Protein AF-A0A932NGR2-F1 (afdb_monomer)

Foldseek 3Di:
DDDDDDDDDDDDDDDDDDDDDDDDDDDDDDDDDDDDDDDDDDDDDDDDDDDDPDDPPPDDPDPPDPPAPDPDPLDFPAADDQCNDDDDPPCVVCCVVVADAQDWDWDDDPNFIWIWHHNNPFTWIWGDDPPHTFIWTDDLNWIWGQHNVVRAIWTDDQNFTWGLDFFRFIWTDHNNDTAGQPLPPDPPDDDQDFADPQQADWDAAPVRQKIWGQDDRQRWTWIFGVVDVVTHTQDTQDTQWHDWDWDNADPPHAIWIWTAGPVGHIFIAGNSNHTPSPQDDDDGGHGDDDPDPNPDDDDPGD

Radius of gyration: 30.1 Å; Cα contacts (8 Å, |Δi|>4): 443; chains: 1; bounding box: 72×60×107 Å

pLDDT: mean 70.4, std 21.04, range [26.36, 97.62]

Solvent-accessible surface area (backbone atoms only — not comparable to full-atom values): 19621 Å² total; per-residue (Å²): 140,82,89,85,82,86,83,86,81,86,82,84,85,81,85,84,86,81,88,81,84,85,83,85,79,82,85,80,83,81,82,86,80,90,80,87,79,84,80,78,86,79,76,87,79,78,83,82,73,84,78,75,85,76,77,80,72,76,76,72,78,78,79,75,70,80,87,70,76,71,79,53,88,94,54,33,59,59,47,65,55,83,72,61,67,83,78,81,81,79,55,73,78,47,53,82,77,57,63,60,56,78,38,80,44,82,47,75,58,95,94,39,62,37,36,39,34,17,71,72,84,51,60,32,41,28,36,75,53,88,96,45,50,43,44,30,28,78,55,95,94,29,42,33,33,43,27,51,78,75,72,41,68,27,33,52,54,99,91,36,44,31,30,78,39,77,68,59,43,36,22,40,54,54,85,74,41,75,41,71,48,67,73,87,81,73,82,76,78,74,76,86,41,69,47,55,77,88,27,54,54,80,46,67,34,88,86,57,47,36,32,38,36,35,43,76,77,53,9,34,28,34,36,26,35,48,83,44,89,72,60,38,84,66,33,76,70,44,66,21,26,38,43,74,44,62,50,81,41,55,102,87,38,76,42,31,34,41,40,33,26,61,91,72,46,69,52,48,19,38,88,78,50,49,66,69,71,80,69,75,81,83,86,88,70,69,77,91,73,71,88,74,67,98,85,74,75,77,77,77,77,119

Nearest PDB structures (foldseek):
  6zue-assembly1_A  TM=5.948E-01  e=5.046E-01  Homo sapiens
  6uml-assembly1_A  TM=3.302E-01  e=7.351E-01  Homo sapiens
  3ei4-assembly1_A  TM=3.351E-01  e=1.193E+00  Homo sapiens
  5hxb-assembly2_B  TM=3.090E-01  e=1.401E+00  Homo sapiens

Structure (mmCIF, N/CA/C/O backbone):
data_AF-A0A932NGR2-F1
#
_entry.id   AF-A0A932NGR2-F1
#
loop_
_atom_site.group_PDB
_atom_site.id
_atom_site.type_symbol
_atom_site.label_atom_id
_atom_site.label_alt_id
_atom_site.label_comp_id
_atom_site.label_asym_id
_atom_site.label_entity_id
_atom_site.label_seq_id
_atom_site.pdbx_PDB_ins_code
_atom_site.Cartn_x
_atom_site.Cartn_y
_atom_site.Cartn_z
_atom_site.occupancy
_atom_site.B_iso_or_equiv
_atom_site.auth_seq_id
_atom_site.auth_comp_id
_atom_site.auth_asym_id
_atom_site.auth_atom_id
_atom_site.pdbx_PDB_model_num
ATOM 1 N N . MET A 1 1 ? -45.825 1.047 46.001 1.00 43.53 1 MET A N 1
ATOM 2 C CA . MET A 1 1 ? -46.682 1.157 44.798 1.00 43.53 1 MET A CA 1
ATOM 3 C C . MET A 1 1 ? -45.986 2.064 43.793 1.00 43.53 1 MET A C 1
ATOM 5 O O . MET A 1 1 ? -46.031 3.274 43.959 1.00 43.53 1 MET A O 1
ATOM 9 N N . VAL A 1 2 ? -45.290 1.504 42.802 1.00 38.84 2 VAL A N 1
ATOM 10 C CA . VAL A 1 2 ? -44.594 2.282 41.761 1.00 38.84 2 VAL A CA 1
ATOM 11 C C . VAL A 1 2 ? -45.288 1.992 40.433 1.00 38.84 2 VAL A C 1
ATOM 13 O O . VAL A 1 2 ? -45.357 0.840 40.015 1.00 38.84 2 VAL A O 1
ATOM 16 N N . LYS A 1 3 ? -45.880 3.026 39.825 1.00 45.81 3 LYS A N 1
ATOM 17 C CA . LYS A 1 3 ? -46.573 2.954 38.532 1.00 45.81 3 LYS A CA 1
ATOM 18 C C . LYS A 1 3 ? -45.547 3.072 37.403 1.00 45.81 3 LYS A C 1
ATOM 20 O O . LYS A 1 3 ? -44.928 4.119 37.245 1.00 45.81 3 LYS A O 1
ATOM 25 N N . THR A 1 4 ? -45.395 2.017 36.611 1.00 46.44 4 THR A N 1
ATOM 26 C CA . THR A 1 4 ? -44.652 2.013 35.345 1.00 46.44 4 THR A CA 1
ATOM 27 C C . THR A 1 4 ? -45.602 2.363 34.201 1.00 46.44 4 THR A C 1
ATOM 29 O O . THR A 1 4 ? -46.576 1.654 33.957 1.00 46.44 4 THR A O 1
ATOM 32 N N . THR A 1 5 ? -45.319 3.450 33.483 1.00 52.12 5 THR A N 1
ATOM 33 C CA . THR A 1 5 ? -46.101 3.888 32.317 1.00 52.12 5 THR A CA 1
ATOM 34 C C . THR A 1 5 ? -45.297 3.618 31.048 1.00 52.12 5 THR A C 1
ATOM 36 O O . THR A 1 5 ? -44.314 4.303 30.772 1.00 52.12 5 THR A O 1
ATOM 39 N N . ALA A 1 6 ? -45.704 2.611 30.276 1.00 46.47 6 ALA A N 1
ATOM 40 C CA . ALA A 1 6 ? -45.127 2.295 28.973 1.00 46.47 6 ALA A CA 1
ATOM 41 C C . ALA A 1 6 ? -45.729 3.200 27.883 1.00 46.47 6 ALA A C 1
ATOM 43 O O . ALA A 1 6 ? -46.933 3.159 27.629 1.00 46.47 6 ALA A O 1
ATOM 44 N N . LYS A 1 7 ? -44.893 4.003 27.214 1.00 49.75 7 LYS A N 1
ATOM 45 C CA . LYS A 1 7 ? -45.256 4.719 25.982 1.00 49.75 7 LYS A CA 1
ATOM 46 C C . LYS A 1 7 ? -44.955 3.829 24.774 1.00 49.75 7 LYS A C 1
ATOM 48 O O . LYS A 1 7 ? -43.807 3.469 24.542 1.00 49.75 7 LYS A O 1
ATOM 53 N N . ARG A 1 8 ? -45.992 3.493 24.003 1.00 46.53 8 ARG A N 1
ATOM 54 C CA . ARG A 1 8 ? -45.878 2.892 22.667 1.00 46.53 8 ARG A CA 1
ATOM 55 C C . ARG A 1 8 ? -45.661 4.013 21.650 1.00 46.53 8 ARG A C 1
ATOM 57 O O . ARG A 1 8 ? -46.477 4.926 21.579 1.00 46.53 8 ARG A O 1
ATOM 64 N N . VAL A 1 9 ? -44.581 3.939 20.878 1.00 48.59 9 VAL A N 1
ATOM 65 C CA . VAL A 1 9 ? -44.341 4.796 19.710 1.00 48.59 9 VAL A CA 1
ATOM 66 C C . VAL A 1 9 ? -44.641 3.959 18.471 1.00 48.59 9 VAL A C 1
ATOM 68 O O . VAL A 1 9 ? -44.010 2.929 18.250 1.00 48.59 9 VAL A O 1
ATOM 71 N N . ALA A 1 10 ? -45.647 4.375 17.704 1.00 45.56 10 ALA A N 1
ATOM 72 C CA . ALA A 1 10 ? -45.980 3.801 16.410 1.00 45.56 10 ALA A CA 1
ATOM 73 C C . ALA A 1 10 ? -45.090 4.442 15.337 1.00 45.56 10 ALA A C 1
ATOM 75 O O . ALA A 1 10 ? -45.066 5.664 15.200 1.00 45.56 10 ALA A O 1
ATOM 76 N N . ILE A 1 11 ? -44.356 3.616 14.593 1.00 51.75 11 ILE A N 1
ATOM 77 C CA . ILE A 1 11 ? -43.570 4.036 13.432 1.00 51.75 11 ILE A CA 1
ATOM 78 C C . ILE A 1 11 ? -44.443 3.828 12.194 1.00 51.75 11 ILE A C 1
ATOM 80 O O . ILE A 1 11 ? -44.844 2.707 11.887 1.00 51.75 11 ILE A O 1
ATOM 84 N N . VAL A 1 12 ? -44.756 4.925 11.508 1.00 50.47 12 VAL A N 1
ATOM 85 C CA . VAL A 1 12 ? -45.431 4.940 10.207 1.00 50.47 12 VAL A CA 1
ATOM 86 C C . VAL A 1 12 ? -44.358 4.821 9.124 1.00 50.47 12 VAL A C 1
ATOM 88 O O . VAL A 1 12 ? -43.539 5.722 8.961 1.00 50.47 12 VAL A O 1
ATOM 91 N N . CYS A 1 13 ? -44.353 3.709 8.388 1.00 42.19 13 CYS A N 1
ATOM 92 C CA . CYS A 1 13 ? -43.549 3.547 7.178 1.00 42.19 13 CYS A CA 1
ATOM 93 C C . CYS A 1 13 ? -44.254 4.229 6.001 1.00 42.19 13 CYS A C 1
ATOM 95 O O . CYS A 1 13 ? -45.299 3.761 5.552 1.00 42.19 13 CYS A O 1
ATOM 97 N N . LEU A 1 14 ? -43.666 5.307 5.481 1.00 50.12 14 LEU A N 1
ATOM 98 C CA . LEU A 1 14 ? -44.057 5.913 4.212 1.00 50.12 14 LEU A CA 1
ATOM 99 C C . LEU A 1 14 ? -43.039 5.490 3.144 1.00 50.12 14 LEU A C 1
ATOM 101 O O . LEU A 1 14 ? -41.900 5.953 3.142 1.00 50.12 14 LEU A O 1
ATOM 105 N N . ALA A 1 15 ? -43.439 4.578 2.260 1.00 44.81 15 ALA A N 1
ATOM 106 C CA . ALA A 1 15 ? -42.668 4.206 1.081 1.00 44.81 15 ALA A CA 1
ATOM 107 C C . ALA A 1 15 ? -43.028 5.156 -0.069 1.00 44.81 15 ALA A C 1
ATOM 109 O O . ALA A 1 15 ? -44.165 5.158 -0.538 1.00 44.81 15 ALA A O 1
ATOM 110 N N . VAL A 1 16 ? -42.064 5.957 -0.527 1.00 49.47 16 VAL A N 1
ATOM 111 C CA . VAL A 1 16 ? -42.177 6.724 -1.773 1.00 49.47 16 VAL A CA 1
ATOM 112 C C . VAL A 1 16 ? -41.337 6.016 -2.826 1.00 49.47 16 VAL A C 1
ATOM 114 O O . VAL A 1 16 ? -40.115 5.940 -2.726 1.00 49.47 16 VAL A O 1
ATOM 117 N N . LEU A 1 17 ? -42.033 5.456 -3.811 1.00 47.44 17 LEU A N 1
ATOM 118 C CA . LEU A 1 17 ? -41.484 4.797 -4.985 1.00 47.44 17 LEU A CA 1
ATOM 119 C C . LEU A 1 17 ? -41.389 5.843 -6.107 1.00 47.44 17 LEU A C 1
ATOM 121 O O . LEU A 1 17 ? -42.415 6.321 -6.586 1.00 47.44 17 LEU A O 1
ATOM 125 N N . THR A 1 18 ? -40.182 6.203 -6.539 1.00 52.66 18 THR A N 1
ATOM 126 C CA . THR A 1 18 ? -39.968 7.045 -7.727 1.00 52.66 18 THR A CA 1
ATOM 127 C C . THR A 1 18 ? -39.230 6.246 -8.795 1.00 52.66 18 THR A C 1
ATOM 129 O O . THR A 1 18 ? -38.033 5.989 -8.698 1.00 52.66 18 THR A O 1
ATOM 132 N N . CYS A 1 19 ? -39.966 5.846 -9.833 1.00 42.31 19 CYS A N 1
ATOM 133 C CA . CYS A 1 19 ? -39.418 5.322 -11.079 1.00 42.31 19 CYS A CA 1
ATOM 134 C C . CYS A 1 19 ? -38.876 6.485 -11.923 1.00 42.31 19 CYS A C 1
ATOM 136 O O . CYS A 1 19 ? -39.633 7.384 -12.281 1.00 42.31 19 CYS A O 1
ATOM 138 N N . ALA A 1 20 ? -37.594 6.450 -12.288 1.00 53.22 20 ALA A N 1
ATOM 139 C CA . ALA A 1 20 ? -37.038 7.314 -13.326 1.00 53.22 20 ALA A CA 1
ATOM 140 C C . ALA A 1 20 ? -36.695 6.467 -14.557 1.00 53.22 20 ALA A C 1
ATOM 142 O O . ALA A 1 20 ? -35.907 5.523 -14.488 1.00 53.22 20 ALA A O 1
ATOM 143 N N . ALA A 1 21 ? -37.346 6.797 -15.671 1.00 47.03 21 ALA A N 1
ATOM 144 C CA . ALA A 1 21 ? -37.209 6.148 -16.964 1.00 47.03 21 ALA A CA 1
ATOM 145 C C . ALA A 1 21 ? -35.862 6.476 -17.632 1.00 47.03 21 ALA A C 1
ATOM 147 O O . ALA A 1 21 ? -35.414 7.622 -17.653 1.00 47.03 21 ALA A O 1
ATOM 148 N N . VAL A 1 22 ? -35.245 5.450 -18.217 1.00 48.66 22 VAL A N 1
ATOM 149 C CA . VAL A 1 22 ? -34.016 5.525 -19.015 1.00 48.66 22 VAL A CA 1
ATOM 150 C C . VAL A 1 22 ? -34.356 6.035 -20.418 1.00 48.66 22 VAL A C 1
ATOM 152 O O . VAL A 1 22 ? -35.031 5.356 -21.189 1.00 48.66 22 VAL A O 1
ATOM 155 N N . GLY A 1 23 ? -33.881 7.234 -20.755 1.00 52.28 23 GLY A N 1
ATOM 156 C CA . GLY A 1 23 ? -33.946 7.795 -22.104 1.00 52.28 23 GLY A CA 1
ATOM 157 C C . GLY A 1 23 ? -32.789 7.295 -22.970 1.00 52.28 23 GLY A C 1
ATOM 158 O O . GLY A 1 23 ? -31.635 7.654 -22.746 1.00 52.28 23 GLY A O 1
ATOM 159 N N . ILE A 1 24 ? -33.103 6.480 -23.975 1.00 52.78 24 ILE A N 1
ATOM 160 C CA . ILE A 1 24 ? -32.179 6.032 -25.023 1.00 52.78 24 ILE A CA 1
ATOM 161 C C . ILE A 1 24 ? -32.050 7.157 -26.063 1.00 52.78 24 ILE A C 1
ATOM 163 O O . ILE A 1 24 ? -33.031 7.524 -26.705 1.00 52.78 24 ILE A O 1
ATOM 167 N N . GLN A 1 25 ? -30.846 7.703 -26.247 1.00 50.72 25 GLN A N 1
ATOM 168 C CA . GLN A 1 25 ? -30.534 8.640 -27.335 1.00 50.72 25 GLN A CA 1
ATOM 169 C C . GLN A 1 25 ? -29.975 7.879 -28.556 1.00 50.72 25 GLN A C 1
ATOM 171 O O . GLN A 1 25 ? -29.078 7.046 -28.394 1.00 50.72 25 GLN A O 1
ATOM 176 N N . PRO A 1 26 ? -30.461 8.148 -29.784 1.00 53.84 26 PRO A N 1
ATOM 177 C CA . PRO A 1 26 ? -30.010 7.458 -30.988 1.00 53.84 26 PRO A CA 1
ATOM 178 C C . PRO A 1 26 ? -28.651 7.968 -31.500 1.00 53.84 26 PRO A C 1
ATOM 180 O O . PRO A 1 26 ? -28.379 9.168 -31.563 1.00 53.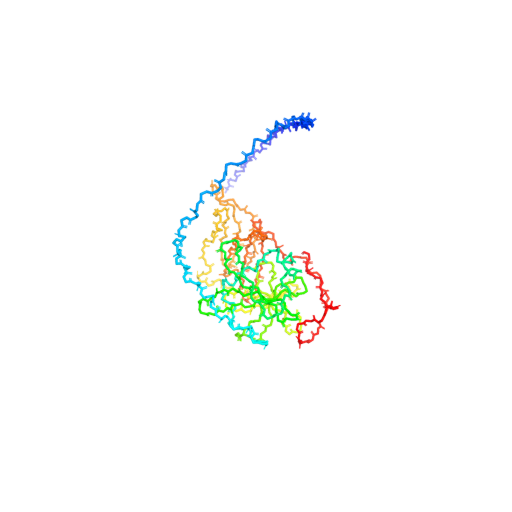84 26 PRO A O 1
ATOM 183 N N . ARG A 1 27 ? -27.808 7.018 -31.929 1.00 52.84 27 ARG A N 1
ATOM 184 C CA . ARG A 1 27 ? -26.542 7.236 -32.646 1.00 52.84 27 ARG A CA 1
ATOM 185 C C . ARG A 1 27 ? -26.786 7.995 -33.957 1.00 52.84 27 ARG A C 1
ATOM 187 O O . ARG A 1 27 ? -27.385 7.448 -34.879 1.00 52.84 27 ARG A O 1
ATOM 194 N N . ARG A 1 28 ? -26.246 9.211 -34.079 1.00 53.97 28 ARG A N 1
ATOM 195 C CA . ARG A 1 28 ? -26.095 9.896 -35.373 1.00 53.97 28 ARG A CA 1
ATOM 196 C C . ARG A 1 28 ? -24.903 9.314 -36.133 1.00 53.97 28 ARG A C 1
ATOM 198 O O . ARG A 1 28 ? -23.763 9.410 -35.680 1.00 53.97 28 ARG A O 1
ATOM 205 N N . GLY A 1 29 ? -25.192 8.709 -37.282 1.00 48.19 29 GLY A N 1
ATOM 206 C CA . GLY A 1 29 ? -24.205 8.347 -38.292 1.00 48.19 29 GLY A CA 1
ATOM 207 C C . GLY A 1 29 ? -23.566 9.599 -38.888 1.00 48.19 29 GLY A C 1
ATOM 208 O O . GLY A 1 29 ? -24.245 10.595 -39.130 1.00 48.19 29 GLY A O 1
ATOM 209 N N . ARG A 1 30 ? -22.249 9.555 -39.097 1.00 57.12 30 ARG A N 1
ATOM 210 C CA . ARG A 1 30 ? -21.509 10.587 -39.822 1.00 57.12 30 ARG A CA 1
ATOM 211 C C . ARG A 1 30 ? -21.134 10.017 -41.182 1.00 57.12 30 ARG A C 1
ATOM 213 O O . ARG A 1 30 ? -20.274 9.142 -41.284 1.00 57.12 30 ARG A O 1
ATOM 220 N N . GLU A 1 31 ? -21.865 10.480 -42.186 1.00 50.72 31 GLU A N 1
ATOM 221 C CA . GLU A 1 31 ? -21.659 10.197 -43.599 1.00 50.72 31 GLU A CA 1
ATOM 222 C C . GLU A 1 31 ? -20.287 10.678 -44.072 1.00 50.72 31 GLU A C 1
ATOM 224 O O . GLU A 1 31 ? -19.750 11.696 -43.629 1.00 50.72 31 GLU A O 1
ATOM 229 N N . ARG A 1 32 ? -19.728 9.886 -44.987 1.00 53.66 32 ARG A N 1
ATOM 230 C CA . ARG A 1 32 ? -18.547 10.201 -45.779 1.00 53.66 32 ARG A CA 1
ATOM 231 C C . ARG A 1 32 ? -18.994 11.067 -46.951 1.00 53.66 32 ARG A C 1
ATOM 233 O O . ARG A 1 32 ? -19.698 10.562 -47.821 1.00 53.66 32 ARG A O 1
ATOM 240 N N . SER A 1 33 ? -18.496 12.291 -47.030 1.00 55.56 33 SER A N 1
ATOM 241 C CA . SER A 1 33 ? -18.519 13.059 -48.273 1.00 55.56 33 SER A CA 1
ATOM 242 C C . SER A 1 33 ? -17.138 12.980 -48.908 1.00 55.56 33 SER A C 1
ATOM 244 O O . SER A 1 33 ? -16.140 13.417 -48.338 1.00 55.56 33 SER A O 1
ATOM 246 N N . ARG A 1 34 ? -17.096 12.323 -50.070 1.00 56.25 34 ARG A N 1
ATOM 247 C CA . ARG A 1 34 ? -16.031 12.443 -51.062 1.00 56.25 34 ARG A CA 1
ATOM 248 C C . ARG A 1 34 ? -16.128 13.851 -51.636 1.00 56.25 34 ARG A C 1
ATOM 250 O O . ARG A 1 34 ? -17.108 14.138 -52.313 1.00 56.25 34 ARG A O 1
ATOM 257 N N . GLU A 1 35 ? -15.117 14.671 -51.411 1.00 52.50 35 GLU A N 1
ATOM 258 C CA . GLU A 1 35 ? -14.922 15.907 -52.160 1.00 52.50 35 GLU A CA 1
ATOM 259 C C . GLU A 1 35 ? -13.567 15.792 -52.850 1.00 52.50 35 GLU A C 1
ATOM 261 O O . GLU A 1 35 ? -12.540 15.483 -52.240 1.00 52.50 35 GLU A O 1
ATOM 266 N N . ARG A 1 36 ? -13.643 15.826 -54.175 1.00 55.28 36 ARG A N 1
ATOM 267 C CA . ARG A 1 36 ? -12.588 15.512 -55.124 1.00 55.28 36 ARG A CA 1
ATOM 268 C C . ARG A 1 36 ? -12.336 16.818 -55.856 1.00 55.28 36 ARG A C 1
ATOM 270 O O . ARG A 1 36 ? -12.914 17.020 -56.914 1.00 55.28 36 ARG A O 1
ATOM 277 N N . ASP A 1 37 ? -11.523 17.680 -55.262 1.00 48.59 37 ASP A N 1
ATOM 278 C CA . ASP A 1 37 ? -11.172 18.959 -55.868 1.00 48.59 37 ASP A CA 1
ATOM 279 C C . ASP A 1 37 ? -9.866 18.853 -56.652 1.00 48.59 37 ASP A C 1
ATOM 281 O O . ASP A 1 37 ? -8.831 18.384 -56.168 1.00 48.59 37 ASP A O 1
ATOM 285 N N . GLU A 1 38 ? -9.980 19.266 -57.911 1.00 53.22 38 GLU A N 1
ATOM 286 C CA . GLU A 1 38 ? -8.919 19.467 -58.884 1.00 53.22 38 GLU A CA 1
ATOM 287 C C . GLU A 1 38 ? -7.837 20.411 -58.348 1.00 53.22 38 GLU A C 1
ATOM 289 O O . GLU A 1 38 ? -8.104 21.523 -57.894 1.00 53.22 38 GLU A O 1
ATOM 294 N N . ALA A 1 39 ? -6.581 19.979 -58.453 1.00 53.66 39 ALA A N 1
ATOM 295 C CA . ALA A 1 39 ? -5.426 20.825 -58.198 1.00 53.66 39 ALA A CA 1
ATOM 296 C C . ALA A 1 39 ? -5.104 21.669 -59.449 1.00 53.66 39 ALA A C 1
ATOM 298 O O . ALA A 1 39 ? -4.874 21.091 -60.515 1.00 53.66 39 ALA A O 1
ATOM 299 N N . PRO A 1 40 ? -5.018 23.009 -59.354 1.00 61.78 40 PRO A N 1
ATOM 300 C CA . PRO A 1 40 ? -4.550 23.827 -60.463 1.00 61.78 40 PRO A CA 1
ATOM 301 C C . PRO A 1 40 ? -3.036 23.678 -60.676 1.00 61.78 40 PRO A C 1
ATOM 303 O O . PRO A 1 40 ? -2.253 23.488 -59.740 1.00 61.78 40 PRO A O 1
ATOM 306 N N . ALA A 1 41 ? -2.635 23.776 -61.944 1.00 55.81 41 ALA A N 1
ATOM 307 C CA . ALA A 1 41 ? -1.259 23.676 -62.411 1.00 55.81 41 ALA A CA 1
ATOM 308 C C . ALA A 1 41 ? -0.325 24.658 -61.681 1.00 55.81 41 ALA A C 1
ATOM 310 O O . ALA A 1 41 ? -0.557 25.865 -61.615 1.00 55.81 41 ALA A O 1
ATOM 311 N N . ARG A 1 42 ? 0.759 24.106 -61.133 1.00 58.47 42 ARG A N 1
ATOM 312 C CA . ARG A 1 42 ? 1.770 24.809 -60.341 1.00 58.47 42 ARG A CA 1
ATOM 313 C C . ARG A 1 42 ? 2.682 25.622 -61.268 1.00 58.47 42 ARG A C 1
ATOM 315 O O . ARG A 1 42 ? 3.337 25.051 -62.136 1.00 58.47 42 ARG A O 1
ATOM 322 N N . ALA A 1 43 ? 2.738 26.937 -61.068 1.00 68.62 43 ALA A N 1
ATOM 323 C CA . ALA A 1 43 ? 3.683 27.817 -61.754 1.00 68.62 43 ALA A CA 1
ATOM 324 C C . ALA A 1 43 ? 5.151 27.447 -61.421 1.00 68.62 43 ALA A C 1
ATOM 326 O O . ALA A 1 43 ? 5.419 26.963 -60.313 1.00 68.62 43 ALA A O 1
ATOM 327 N N . PRO A 1 44 ? 6.107 27.670 -62.345 1.00 62.75 44 PRO A N 1
ATOM 328 C CA . PRO A 1 44 ? 7.521 27.398 -62.109 1.00 62.75 44 PRO A CA 1
ATOM 329 C C . PRO A 1 44 ? 8.083 28.295 -60.998 1.00 62.75 44 PRO A C 1
ATOM 331 O O . PRO A 1 44 ? 7.811 29.494 -60.937 1.00 62.75 44 PRO A O 1
ATOM 334 N N . ALA A 1 45 ? 8.861 27.687 -60.102 1.00 60.88 45 ALA A N 1
ATOM 335 C CA . ALA A 1 45 ? 9.468 28.362 -58.963 1.00 60.88 45 ALA A CA 1
ATOM 336 C C . ALA A 1 45 ? 10.521 29.398 -59.415 1.00 60.88 45 ALA A C 1
ATOM 338 O O . ALA A 1 45 ? 11.304 29.104 -60.321 1.00 60.88 45 ALA A O 1
ATOM 339 N N . PRO A 1 46 ? 10.591 30.582 -58.778 1.00 64.38 46 PRO A N 1
ATOM 340 C CA . PRO A 1 46 ? 11.659 31.542 -59.031 1.00 64.38 46 PRO A CA 1
ATOM 341 C C . PRO A 1 46 ? 13.017 30.993 -58.570 1.00 64.38 46 PRO A C 1
ATOM 343 O O . PRO A 1 46 ? 13.112 30.272 -57.574 1.00 64.38 46 PRO A O 1
ATOM 346 N N . ALA A 1 47 ? 14.068 31.347 -59.312 1.00 62.16 47 ALA A N 1
ATOM 347 C CA . ALA A 1 47 ? 15.445 30.957 -59.034 1.00 62.16 47 ALA A CA 1
ATOM 348 C C . ALA A 1 47 ? 15.874 31.366 -57.613 1.00 62.16 47 ALA A C 1
ATOM 350 O O . ALA A 1 47 ? 15.656 32.497 -57.177 1.00 62.16 47 ALA A O 1
ATOM 351 N N . ALA A 1 48 ? 16.476 30.417 -56.895 1.00 56.31 48 ALA A N 1
ATOM 352 C CA . ALA A 1 48 ? 16.901 30.579 -55.513 1.00 56.31 48 ALA A CA 1
ATOM 353 C C . ALA A 1 48 ? 17.980 31.666 -55.379 1.00 56.31 48 ALA A C 1
ATOM 355 O O . ALA A 1 48 ? 19.037 31.591 -56.005 1.00 56.31 48 ALA A O 1
ATOM 356 N N . ALA A 1 49 ? 17.718 32.655 -54.525 1.00 66.81 49 ALA A N 1
ATOM 357 C CA . ALA A 1 49 ? 18.713 33.631 -54.099 1.00 66.81 49 ALA A CA 1
ATOM 358 C C . ALA A 1 49 ? 19.849 32.950 -53.301 1.00 66.81 49 ALA A C 1
ATOM 360 O O . ALA A 1 49 ? 19.603 31.949 -52.616 1.00 66.81 49 ALA A O 1
ATOM 361 N N . PRO A 1 50 ? 21.086 33.481 -53.351 1.00 61.72 50 PRO A N 1
ATOM 362 C CA . PRO A 1 50 ? 22.214 32.942 -52.599 1.00 61.72 50 PRO A CA 1
ATOM 363 C C . PRO A 1 50 ? 21.922 32.951 -51.093 1.00 61.72 50 PRO A C 1
ATOM 365 O O . PRO A 1 50 ? 21.520 33.962 -50.518 1.00 61.72 50 PRO A O 1
ATOM 368 N N . ALA A 1 51 ? 22.106 31.793 -50.458 1.00 57.81 51 ALA A N 1
ATOM 369 C CA . ALA A 1 51 ? 21.830 31.596 -49.044 1.00 57.81 51 ALA A CA 1
ATOM 370 C C . ALA A 1 51 ? 22.730 32.489 -48.176 1.00 57.81 51 ALA A C 1
ATOM 372 O O . ALA A 1 51 ? 23.956 32.414 -48.251 1.00 57.81 51 ALA A O 1
ATOM 373 N N . ALA A 1 52 ? 22.110 33.299 -47.316 1.00 60.78 52 ALA A N 1
ATOM 374 C CA . ALA A 1 52 ? 22.815 34.043 -46.282 1.00 60.78 52 ALA A CA 1
ATOM 375 C C . ALA A 1 52 ? 23.577 33.081 -45.341 1.00 60.78 52 ALA A C 1
ATOM 377 O O . ALA A 1 52 ? 23.090 31.973 -45.069 1.00 60.78 52 ALA A O 1
ATOM 378 N N . PRO A 1 53 ? 24.751 33.479 -44.814 1.00 62.16 53 PRO A N 1
ATOM 379 C CA . PRO A 1 53 ? 25.514 32.663 -43.880 1.00 62.16 53 PRO A CA 1
ATOM 380 C C . PRO A 1 53 ? 24.665 32.367 -42.638 1.00 62.16 53 PRO A C 1
ATOM 382 O O . PRO A 1 53 ? 24.293 33.262 -41.881 1.00 62.16 53 PRO A O 1
ATOM 385 N N . ARG A 1 54 ? 24.337 31.085 -42.438 1.00 59.66 54 ARG A N 1
ATOM 386 C CA . ARG A 1 54 ? 23.600 30.616 -41.262 1.00 59.66 54 ARG A CA 1
ATOM 387 C C . ARG A 1 54 ? 24.439 30.896 -40.016 1.00 59.66 54 ARG A C 1
ATOM 389 O O . ARG A 1 54 ? 25.478 30.266 -39.821 1.00 59.66 54 ARG A O 1
ATOM 396 N N . GLN A 1 55 ? 23.975 31.812 -39.165 1.00 50.75 55 GLN A N 1
ATOM 397 C CA . GLN A 1 55 ? 24.492 31.949 -37.807 1.00 50.75 55 GLN A CA 1
ATOM 398 C C . GLN A 1 55 ? 24.390 30.585 -37.118 1.00 50.75 55 GLN A C 1
ATOM 400 O O . GLN A 1 55 ? 23.309 30.001 -37.020 1.00 50.75 55 GLN A O 1
ATOM 405 N N . ARG A 1 56 ? 25.535 30.051 -36.676 1.00 50.75 56 ARG A N 1
ATOM 406 C CA . ARG A 1 56 ? 25.586 28.855 -35.836 1.00 50.75 56 ARG A CA 1
ATOM 407 C C . ARG A 1 56 ? 24.892 29.188 -34.521 1.00 50.75 56 ARG A C 1
ATOM 409 O O . ARG A 1 56 ? 25.495 29.790 -33.640 1.00 50.75 56 ARG A O 1
ATOM 416 N N . VAL A 1 57 ? 23.627 28.799 -34.400 1.00 53.06 57 VAL A N 1
ATOM 417 C CA . VAL A 1 57 ? 22.940 28.739 -33.111 1.00 53.06 57 VAL A CA 1
ATOM 418 C C . VAL A 1 57 ? 23.768 27.800 -32.237 1.00 53.06 57 VAL A C 1
ATOM 420 O O . VAL A 1 57 ? 23.926 26.623 -32.568 1.00 53.06 57 VAL A O 1
ATOM 423 N N . GLY A 1 58 ? 24.377 28.345 -31.183 1.00 45.91 58 GLY A N 1
ATOM 424 C CA . GLY A 1 58 ? 25.134 27.569 -30.211 1.00 45.91 58 GLY A CA 1
ATOM 425 C C . GLY A 1 58 ? 24.249 26.449 -29.683 1.00 45.91 58 GLY A C 1
ATOM 426 O O . GLY A 1 58 ? 23.185 26.704 -29.123 1.00 45.91 58 GLY A O 1
ATOM 427 N N . ILE A 1 59 ? 24.659 25.206 -29.925 1.00 44.38 59 ILE A N 1
ATOM 428 C CA . ILE A 1 59 ? 23.985 24.026 -29.392 1.00 44.38 59 ILE A CA 1
ATOM 429 C C . ILE A 1 59 ? 24.040 24.167 -27.872 1.00 44.38 59 ILE A C 1
ATOM 431 O O . ILE A 1 59 ? 25.131 24.186 -27.301 1.00 44.38 59 ILE A O 1
ATOM 435 N N . ALA A 1 60 ? 22.877 24.322 -27.234 1.00 36.81 60 ALA A N 1
ATOM 436 C CA . ALA A 1 60 ? 22.784 24.342 -25.782 1.00 36.81 60 ALA A CA 1
ATOM 437 C C . ALA A 1 60 ? 23.526 23.113 -25.225 1.00 36.81 60 ALA A C 1
ATOM 439 O O . ALA A 1 60 ? 23.378 22.022 -25.792 1.00 36.81 60 ALA A O 1
ATOM 440 N N . PRO A 1 61 ? 24.345 23.265 -24.169 1.00 41.25 61 PRO A N 1
ATOM 441 C CA . PRO A 1 61 ? 25.110 22.156 -23.620 1.00 41.25 61 PRO A CA 1
ATOM 442 C C . PRO A 1 61 ? 24.159 20.998 -23.326 1.00 41.25 61 PRO A C 1
ATOM 444 O O . PRO A 1 61 ? 23.144 21.159 -22.645 1.00 41.25 61 PRO A O 1
ATOM 447 N N . ARG A 1 62 ? 24.464 19.831 -23.901 1.00 39.59 62 ARG A N 1
ATOM 448 C CA . ARG A 1 62 ? 23.734 18.594 -23.637 1.00 39.59 62 ARG A CA 1
ATOM 449 C C . ARG A 1 62 ? 23.774 18.386 -22.129 1.00 39.59 62 ARG A C 1
ATOM 451 O O . ARG A 1 62 ? 24.851 18.170 -21.586 1.00 39.59 62 ARG A O 1
ATOM 458 N N . VAL A 1 63 ? 22.619 18.468 -21.468 1.00 39.88 63 VAL A N 1
ATOM 459 C CA . VAL A 1 63 ? 22.504 18.114 -20.052 1.00 39.88 63 VAL A CA 1
ATOM 460 C C . VAL A 1 63 ? 22.924 16.654 -19.944 1.00 39.88 63 VAL A C 1
ATOM 462 O O . VAL A 1 63 ? 22.192 15.756 -20.376 1.00 39.88 63 VAL A O 1
ATOM 465 N N . GLU A 1 64 ? 24.144 16.416 -19.464 1.00 40.38 64 GLU A N 1
ATOM 466 C CA . GLU A 1 64 ? 24.623 15.068 -19.215 1.00 40.38 64 GLU A CA 1
ATOM 467 C C . GLU A 1 64 ? 23.677 14.443 -18.202 1.00 40.38 64 GLU A C 1
ATOM 469 O O . GLU A 1 64 ? 23.474 14.935 -17.092 1.00 40.38 64 GLU A O 1
ATOM 474 N N . THR A 1 65 ? 23.003 13.384 -18.634 1.00 51.31 65 THR A N 1
ATOM 475 C CA . THR A 1 65 ? 22.158 12.628 -17.725 1.00 51.31 65 THR A CA 1
ATOM 476 C C . THR A 1 65 ? 23.089 11.954 -16.722 1.00 51.31 65 THR A C 1
ATOM 478 O O . THR A 1 65 ? 24.090 11.385 -17.170 1.00 51.31 65 THR A O 1
ATOM 481 N N . PRO A 1 66 ? 22.803 12.009 -15.406 1.00 54.16 66 PRO A N 1
ATOM 482 C CA . PRO A 1 66 ? 23.640 11.364 -14.405 1.00 54.16 66 PRO A CA 1
ATOM 483 C C . PRO A 1 66 ? 23.959 9.936 -14.843 1.00 54.16 66 PRO A C 1
ATOM 485 O O . PRO A 1 66 ? 23.051 9.199 -15.243 1.00 54.16 66 PRO A O 1
ATOM 488 N N . ARG A 1 67 ? 25.243 9.560 -14.819 1.00 56.88 67 ARG A N 1
ATOM 489 C CA . ARG A 1 67 ? 25.647 8.165 -15.007 1.00 56.88 67 ARG A CA 1
ATOM 490 C C . ARG A 1 67 ? 25.133 7.399 -13.798 1.00 56.88 67 ARG A C 1
ATOM 492 O O . ARG A 1 67 ? 25.755 7.405 -12.743 1.00 56.88 67 ARG A O 1
ATOM 499 N N . VAL A 1 68 ? 23.952 6.815 -13.945 1.00 58.91 68 VAL A N 1
ATOM 500 C CA . VAL A 1 68 ? 23.379 5.942 -12.931 1.00 58.91 68 VAL A CA 1
ATOM 501 C C . VAL A 1 68 ? 24.158 4.633 -13.007 1.00 58.91 68 VAL A C 1
ATOM 503 O O . VAL A 1 68 ? 24.222 4.052 -14.093 1.00 58.91 68 VAL A O 1
ATOM 506 N N . PRO A 1 69 ? 24.799 4.177 -11.921 1.00 62.47 69 PRO A N 1
ATOM 507 C CA . PRO A 1 69 ? 25.389 2.852 -11.926 1.00 62.47 69 PRO A CA 1
ATOM 508 C C . PRO A 1 69 ? 24.271 1.844 -12.194 1.00 62.47 69 PRO A C 1
ATOM 510 O O . PRO A 1 69 ? 23.189 1.931 -11.604 1.00 62.47 69 PRO A O 1
ATOM 513 N N . ALA A 1 70 ? 24.523 0.908 -13.110 1.00 56.91 70 ALA A N 1
ATOM 514 C CA . ALA A 1 70 ? 23.654 -0.248 -13.272 1.00 56.91 70 ALA A CA 1
ATOM 515 C C . ALA A 1 70 ? 23.421 -0.876 -11.887 1.00 56.91 70 ALA A C 1
ATOM 517 O O . ALA A 1 70 ? 24.357 -0.867 -11.078 1.00 56.91 70 ALA A O 1
ATOM 518 N N . PRO A 1 71 ? 22.220 -1.403 -11.589 1.00 62.09 71 PRO A N 1
ATOM 519 C CA . PRO A 1 71 ? 22.037 -2.195 -10.384 1.00 62.09 71 PRO A CA 1
ATOM 520 C C . PRO A 1 71 ? 23.127 -3.269 -10.379 1.00 62.09 71 PRO A C 1
ATOM 522 O O . PRO A 1 71 ? 23.179 -4.116 -11.272 1.00 62.09 71 PRO A O 1
ATOM 525 N N . ALA A 1 72 ? 24.066 -3.169 -9.435 1.00 53.12 72 ALA A N 1
ATOM 526 C CA . ALA A 1 72 ? 25.058 -4.208 -9.245 1.00 53.12 72 ALA A CA 1
ATOM 527 C C . ALA A 1 72 ? 24.266 -5.468 -8.903 1.00 53.12 72 ALA A C 1
ATOM 529 O O . ALA A 1 72 ? 23.407 -5.422 -8.019 1.00 53.12 72 ALA A O 1
ATOM 530 N N . ASN A 1 73 ? 24.488 -6.536 -9.673 1.00 46.88 73 ASN A N 1
ATOM 531 C CA . ASN A 1 73 ? 23.776 -7.801 -9.543 1.00 46.88 73 ASN A CA 1
ATOM 532 C C . ASN A 1 73 ? 23.511 -8.114 -8.058 1.00 46.88 73 ASN A C 1
ATOM 534 O O . ASN A 1 73 ? 24.442 -8.181 -7.263 1.00 46.88 73 ASN A O 1
ATOM 538 N N . GLU A 1 74 ? 22.229 -8.264 -7.715 1.00 47.12 74 GLU A N 1
ATOM 539 C CA . GLU A 1 74 ? 21.705 -8.711 -6.411 1.00 47.12 74 GLU A CA 1
ATOM 540 C C . GLU A 1 74 ? 21.655 -7.709 -5.244 1.00 47.12 74 GLU A C 1
ATOM 542 O O . GLU A 1 74 ? 21.025 -8.025 -4.237 1.00 47.12 74 GLU A O 1
ATOM 547 N N . LEU A 1 75 ? 22.189 -6.490 -5.360 1.00 44.66 75 LEU A N 1
ATOM 548 C CA . LEU A 1 75 ? 22.112 -5.499 -4.276 1.00 44.66 75 LEU A CA 1
ATOM 549 C C . LEU A 1 75 ? 21.409 -4.227 -4.749 1.00 44.66 75 LEU A C 1
ATOM 551 O O . LEU A 1 75 ? 22.036 -3.294 -5.247 1.00 44.66 75 LEU A O 1
ATOM 555 N N . ALA A 1 76 ? 20.087 -4.169 -4.568 1.00 46.19 76 ALA A N 1
ATOM 556 C CA . ALA A 1 76 ? 19.387 -2.890 -4.616 1.00 46.19 76 ALA A CA 1
ATOM 557 C C . ALA A 1 76 ? 19.757 -2.088 -3.353 1.00 46.19 76 ALA A C 1
ATOM 559 O O . ALA A 1 76 ? 19.540 -2.573 -2.236 1.00 46.19 76 ALA A O 1
ATOM 560 N N . PRO A 1 77 ? 20.330 -0.881 -3.487 1.00 42.50 77 PRO A N 1
ATOM 561 C CA . PRO A 1 77 ? 20.579 -0.041 -2.335 1.00 42.50 77 PRO A CA 1
ATOM 562 C C . PRO A 1 77 ? 19.254 0.507 -1.790 1.00 42.50 77 PRO A C 1
ATOM 564 O O . PRO A 1 77 ? 18.418 1.045 -2.514 1.00 42.50 77 PRO A O 1
ATOM 567 N N . ALA A 1 78 ? 19.142 0.391 -0.469 1.00 47.97 78 ALA A N 1
ATOM 568 C CA . ALA A 1 78 ? 18.137 0.939 0.430 1.00 47.97 78 ALA A CA 1
ATOM 569 C C . ALA A 1 78 ? 16.748 0.276 0.480 1.00 47.97 78 ALA A C 1
ATOM 571 O O . ALA A 1 78 ? 16.012 0.182 -0.497 1.00 47.97 78 ALA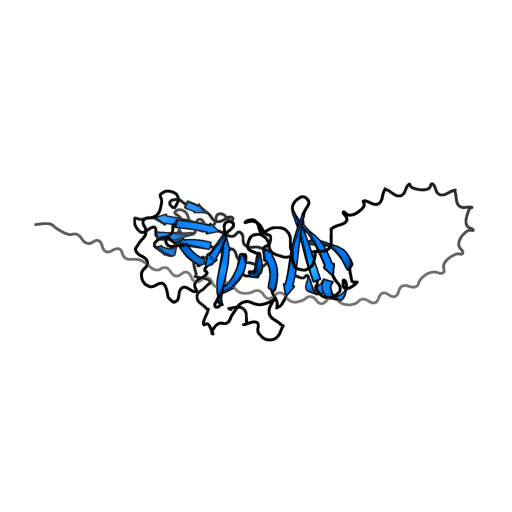 A O 1
ATOM 572 N N . ALA A 1 79 ? 16.366 -0.050 1.717 1.00 47.78 79 ALA A N 1
ATOM 573 C CA . ALA A 1 79 ? 15.026 -0.446 2.113 1.00 47.78 79 ALA A CA 1
ATOM 574 C C . ALA A 1 79 ? 13.963 0.561 1.666 1.00 47.78 79 ALA A C 1
ATOM 576 O O . ALA A 1 79 ? 14.245 1.773 1.650 1.00 47.78 79 ALA A O 1
ATOM 577 N N . PRO A 1 80 ? 12.739 0.087 1.380 1.00 49.72 80 PRO A N 1
ATOM 578 C CA . PRO A 1 80 ? 11.596 0.965 1.269 1.00 49.72 80 PRO A CA 1
ATOM 579 C C . PRO A 1 80 ? 11.475 1.756 2.576 1.00 49.72 80 PRO A C 1
ATOM 581 O O . PRO A 1 80 ? 11.329 1.192 3.651 1.00 49.72 80 PRO A O 1
ATOM 584 N N . GLY A 1 81 ? 11.540 3.084 2.510 1.00 51.00 81 GLY A N 1
ATOM 585 C CA . GLY A 1 81 ? 10.918 3.879 3.567 1.00 51.00 81 GLY A CA 1
ATOM 586 C C . GLY A 1 81 ? 9.409 3.618 3.546 1.00 51.00 81 GLY A C 1
ATOM 587 O O . GLY A 1 81 ? 8.879 3.099 2.562 1.00 51.00 81 GLY A O 1
ATOM 588 N N . SER A 1 82 ? 8.684 4.055 4.573 1.00 44.34 82 SER A N 1
ATOM 589 C CA . SER A 1 82 ? 7.210 3.998 4.650 1.00 44.34 82 SER A CA 1
ATOM 590 C C . SER A 1 82 ? 6.458 4.686 3.487 1.00 44.34 82 SER A C 1
ATOM 592 O O . SER A 1 82 ? 5.232 4.677 3.458 1.00 44.34 82 SER A O 1
ATOM 594 N N . SER A 1 83 ? 7.177 5.262 2.519 1.00 48.94 83 SER A N 1
ATOM 595 C CA . SER A 1 83 ? 6.682 5.929 1.314 1.00 48.94 83 SER A CA 1
ATOM 596 C C . SER A 1 83 ? 7.185 5.313 0.002 1.00 48.94 83 SER A C 1
ATOM 598 O O . SER A 1 83 ? 7.073 5.960 -1.045 1.00 48.94 83 SER A O 1
ATOM 600 N N . ALA A 1 84 ? 7.760 4.101 0.025 1.00 58.22 84 ALA A N 1
ATOM 601 C CA . ALA A 1 84 ? 8.154 3.418 -1.202 1.00 58.22 84 ALA A CA 1
ATOM 602 C C . ALA A 1 84 ? 6.951 3.301 -2.127 1.00 58.22 84 ALA A C 1
ATOM 604 O O . ALA A 1 84 ? 5.964 2.627 -1.843 1.00 58.22 84 ALA A O 1
ATOM 605 N N . ALA A 1 85 ? 7.034 4.076 -3.195 1.00 63.38 85 ALA A N 1
ATOM 606 C CA . ALA A 1 85 ? 5.924 4.342 -4.063 1.00 63.38 85 ALA A CA 1
ATOM 607 C C . ALA A 1 85 ? 5.419 3.086 -4.743 1.00 63.38 85 ALA A C 1
ATOM 609 O O . ALA A 1 85 ? 6.215 2.220 -5.107 1.00 63.38 85 ALA A O 1
ATOM 610 N N . ALA A 1 86 ? 4.113 3.078 -5.004 1.00 69.31 86 ALA A N 1
ATOM 611 C CA . ALA A 1 86 ? 3.537 2.134 -5.935 1.00 69.31 86 ALA A CA 1
ATOM 612 C C . ALA A 1 86 ? 4.353 2.154 -7.241 1.00 69.31 86 ALA A C 1
ATOM 614 O O . ALA A 1 86 ? 4.615 3.238 -7.787 1.00 69.31 86 ALA A O 1
ATOM 615 N N . PRO A 1 87 ? 4.778 0.985 -7.727 1.00 75.81 87 PRO A N 1
ATOM 616 C CA . PRO A 1 87 ? 5.428 0.886 -9.011 1.00 75.81 87 PRO A CA 1
ATOM 617 C C . PRO A 1 87 ? 4.459 1.330 -10.131 1.00 75.81 87 PRO A C 1
ATOM 619 O O . PRO A 1 87 ? 3.239 1.221 -9.995 1.00 75.81 87 PRO A O 1
ATOM 622 N N . PRO A 1 88 ? 4.989 1.884 -11.229 1.00 73.38 88 PRO A N 1
ATOM 623 C CA . PRO A 1 88 ? 4.243 2.403 -12.356 1.00 73.38 88 PRO A CA 1
ATOM 624 C C . PRO A 1 88 ? 3.469 1.286 -13.041 1.00 73.38 88 PRO A C 1
ATOM 626 O O . PRO A 1 88 ? 3.967 0.178 -13.223 1.00 73.38 88 PRO A O 1
ATOM 629 N N . VAL A 1 89 ? 2.263 1.603 -13.492 1.00 72.38 89 VAL A N 1
ATOM 630 C CA . VAL A 1 89 ? 1.430 0.655 -14.230 1.00 72.38 89 VAL A CA 1
ATOM 631 C C . VAL A 1 89 ? 1.616 0.834 -15.740 1.00 72.38 89 VAL A C 1
ATOM 633 O O . VAL A 1 89 ? 2.033 1.895 -16.211 1.00 72.38 89 VAL A O 1
ATOM 636 N N . GLY A 1 90 ? 1.351 -0.222 -16.515 1.00 72.62 90 GLY A N 1
ATOM 637 C CA . GLY A 1 90 ? 1.387 -0.190 -17.982 1.00 72.62 90 GLY A CA 1
ATOM 638 C C . GLY A 1 90 ? 2.791 -0.263 -18.590 1.00 72.62 90 GLY A C 1
ATOM 639 O O . GLY A 1 90 ? 2.972 0.036 -19.772 1.00 72.62 90 GLY A O 1
ATOM 640 N N . ILE A 1 91 ? 3.791 -0.665 -17.804 1.00 77.56 91 ILE A N 1
ATOM 641 C CA . ILE A 1 91 ? 5.191 -0.764 -18.240 1.00 77.56 91 ILE A CA 1
ATOM 642 C C . ILE A 1 91 ? 5.448 -1.846 -19.296 1.00 77.56 91 ILE A C 1
ATOM 644 O O . ILE A 1 91 ? 6.336 -1.665 -20.126 1.00 77.56 91 ILE A O 1
ATOM 648 N N . HIS A 1 92 ? 4.643 -2.912 -19.337 1.00 78.12 92 HIS A N 1
ATOM 649 C CA . HIS A 1 92 ? 4.840 -4.046 -20.248 1.00 78.12 92 HIS A CA 1
ATOM 650 C C . HIS A 1 92 ? 4.792 -3.642 -21.723 1.00 78.12 92 HIS A C 1
ATOM 652 O O . HIS A 1 92 ? 5.455 -4.239 -22.565 1.00 78.12 92 HIS A O 1
ATOM 658 N N . ARG A 1 93 ? 4.069 -2.561 -22.054 1.00 81.88 93 ARG A N 1
ATOM 659 C CA . ARG A 1 93 ? 4.044 -2.015 -23.418 1.00 81.88 93 ARG A CA 1
ATOM 660 C C . ARG A 1 93 ? 5.428 -1.538 -23.880 1.00 81.88 93 ARG A C 1
ATOM 662 O O . ARG A 1 93 ? 5.691 -1.531 -25.077 1.00 81.88 93 ARG A O 1
ATOM 669 N N . ARG A 1 94 ? 6.290 -1.116 -22.950 1.00 83.44 94 ARG A N 1
ATOM 670 C CA . ARG A 1 94 ? 7.619 -0.558 -23.236 1.00 83.44 94 ARG A CA 1
ATOM 671 C C . ARG A 1 94 ? 8.704 -1.627 -23.299 1.00 83.44 94 ARG A C 1
ATOM 673 O O . ARG A 1 94 ? 9.632 -1.471 -24.087 1.00 83.44 94 ARG A O 1
ATOM 680 N N . GLU A 1 95 ? 8.568 -2.712 -22.533 1.00 86.56 95 GLU A N 1
ATOM 681 C CA . GLU A 1 95 ? 9.550 -3.810 -22.468 1.00 86.56 95 GLU A CA 1
ATOM 682 C C . GLU A 1 95 ? 9.880 -4.374 -23.857 1.00 86.56 95 GLU A C 1
ATOM 684 O O . GLU A 1 95 ? 11.049 -4.570 -24.180 1.00 86.56 95 GLU A O 1
ATOM 689 N N . GLY A 1 96 ? 8.873 -4.519 -24.727 1.00 86.12 96 GLY A N 1
ATOM 690 C CA . GLY A 1 96 ? 9.064 -5.026 -26.091 1.00 86.12 96 GLY A CA 1
ATOM 691 C C . GLY A 1 96 ? 9.883 -4.114 -27.017 1.00 86.12 96 GLY A C 1
ATOM 692 O O . GLY A 1 96 ? 10.488 -4.602 -27.966 1.00 86.12 96 GLY A O 1
ATOM 693 N N . SER A 1 97 ? 9.925 -2.804 -26.752 1.00 91.00 97 SER A N 1
ATOM 694 C CA . SER A 1 97 ? 10.660 -1.820 -27.565 1.00 91.00 97 SER A CA 1
ATOM 695 C C . SER A 1 97 ? 11.954 -1.316 -26.919 1.00 91.00 97 SER A C 1
ATOM 697 O O . SER A 1 97 ? 12.777 -0.694 -27.586 1.00 91.00 97 SER A O 1
ATOM 699 N N . GLU A 1 98 ? 12.136 -1.552 -25.620 1.00 93.56 98 GLU A N 1
ATOM 700 C CA . GLU A 1 98 ? 13.229 -1.010 -24.805 1.00 93.56 98 GLU A CA 1
ATOM 701 C C . GLU A 1 98 ? 14.145 -2.133 -24.301 1.00 93.56 98 GLU A C 1
ATOM 703 O O . GLU A 1 98 ? 14.438 -2.257 -23.115 1.00 93.56 98 GLU A O 1
ATOM 708 N N . ASN A 1 99 ? 14.593 -2.970 -25.232 1.00 94.00 99 ASN A N 1
ATOM 709 C CA . ASN A 1 99 ? 15.320 -4.214 -24.977 1.00 94.00 99 ASN A CA 1
ATOM 710 C C . ASN A 1 99 ? 16.801 -4.164 -25.391 1.00 94.00 99 ASN A C 1
ATOM 712 O O . ASN A 1 99 ? 17.474 -5.192 -25.384 1.00 94.00 99 ASN A O 1
ATOM 716 N N . ALA A 1 100 ? 17.340 -2.994 -25.759 1.00 94.56 100 ALA A N 1
ATOM 717 C CA . ALA A 1 100 ? 18.783 -2.870 -25.974 1.00 94.56 100 ALA A CA 1
ATOM 718 C C . ALA A 1 100 ? 19.523 -3.051 -24.629 1.00 94.56 100 ALA A C 1
ATOM 720 O O . ALA A 1 100 ? 19.263 -2.262 -23.712 1.00 94.56 100 ALA A O 1
ATOM 721 N N . PRO A 1 101 ? 20.419 -4.049 -24.494 1.00 94.50 101 PRO A N 1
ATOM 722 C CA . PRO A 1 101 ? 21.129 -4.308 -23.245 1.00 94.50 101 PRO A CA 1
ATOM 723 C C . PRO A 1 101 ? 21.989 -3.125 -22.798 1.00 94.50 101 PRO A C 1
ATOM 725 O O . PRO A 1 101 ? 22.510 -2.368 -23.619 1.00 94.50 101 PRO A O 1
ATOM 728 N N . HIS A 1 102 ? 22.158 -2.998 -21.484 1.00 92.44 102 HIS A N 1
ATOM 729 C CA . HIS A 1 102 ? 22.984 -1.991 -20.816 1.00 92.44 102 HIS A CA 1
ATOM 730 C C . HIS A 1 102 ? 22.601 -0.543 -21.147 1.00 92.44 102 HIS A C 1
ATOM 732 O O . HIS A 1 102 ? 23.431 0.367 -21.089 1.00 92.44 102 HIS A O 1
ATOM 738 N N . ARG A 1 103 ? 21.328 -0.311 -21.484 1.00 93.38 103 ARG A N 1
ATOM 739 C CA . ARG A 1 103 ? 20.807 1.011 -21.829 1.00 93.38 103 ARG A CA 1
ATOM 740 C C . ARG A 1 103 ? 19.784 1.484 -20.808 1.00 93.38 103 ARG A C 1
ATOM 742 O O . ARG A 1 103 ? 18.871 0.751 -20.441 1.00 93.38 103 ARG A O 1
ATOM 749 N N . HIS A 1 104 ? 19.920 2.748 -20.412 1.00 93.38 104 HIS A N 1
ATOM 750 C CA . HIS A 1 104 ? 18.904 3.458 -19.645 1.00 93.38 104 HIS A CA 1
ATOM 751 C C . HIS A 1 104 ? 17.908 4.148 -20.580 1.00 93.38 104 HIS A C 1
ATOM 753 O O . HIS A 1 104 ? 18.291 4.931 -21.456 1.00 93.38 104 HIS A O 1
ATOM 759 N N . TYR A 1 105 ? 16.628 3.912 -20.332 1.00 94.50 105 TYR A N 1
ATOM 760 C CA . TYR A 1 105 ? 15.501 4.629 -20.908 1.00 94.50 105 TYR A CA 1
ATOM 761 C C . TYR A 1 105 ? 14.856 5.453 -19.797 1.00 94.50 105 TYR A C 1
ATOM 763 O O . TYR A 1 105 ? 14.585 4.949 -18.712 1.00 94.50 105 TYR A O 1
ATOM 771 N N . TRP A 1 106 ? 14.658 6.746 -20.029 1.00 93.56 106 TRP A N 1
ATOM 772 C CA . TRP A 1 106 ? 14.097 7.645 -19.023 1.00 93.56 106 TRP A CA 1
ATOM 773 C C . TRP A 1 106 ? 12.649 7.960 -19.338 1.00 93.56 106 TRP A C 1
ATOM 775 O O . TRP A 1 106 ? 12.331 8.391 -20.445 1.00 93.56 106 TRP A O 1
ATOM 785 N N . HIS A 1 107 ? 11.798 7.809 -18.332 1.00 92.31 107 HIS A N 1
ATOM 786 C CA . HIS A 1 107 ? 10.356 7.939 -18.465 1.00 92.31 107 HIS A CA 1
ATOM 787 C C . HIS A 1 107 ? 9.780 8.881 -17.426 1.00 92.31 107 HIS A C 1
ATOM 789 O O . HIS A 1 107 ? 10.365 9.098 -16.364 1.00 92.31 107 HIS A O 1
ATOM 795 N N . HIS A 1 108 ? 8.598 9.402 -17.739 1.00 90.25 108 HIS A N 1
ATOM 796 C CA . HIS A 1 108 ? 7.768 10.160 -16.816 1.00 90.25 108 HIS A CA 1
ATOM 797 C C . HIS A 1 108 ? 6.381 9.515 -16.776 1.00 90.25 108 HIS A C 1
ATOM 799 O O . HIS A 1 108 ? 5.763 9.320 -17.822 1.00 90.25 108 HIS A O 1
ATOM 805 N N . LEU A 1 109 ? 5.898 9.168 -15.584 1.00 82.44 109 LEU A N 1
ATOM 806 C CA . LEU A 1 109 ? 4.538 8.672 -15.370 1.00 82.44 109 LEU A CA 1
ATOM 807 C C . LEU A 1 109 ? 3.974 9.293 -14.092 1.00 82.44 109 LEU A C 1
ATOM 809 O O . LEU A 1 109 ? 4.636 9.281 -13.058 1.00 82.44 109 LEU A O 1
ATOM 813 N N . GLY A 1 110 ? 2.771 9.868 -14.171 1.00 80.38 110 GLY A N 1
ATOM 814 C CA . GLY A 1 110 ? 2.113 10.488 -13.014 1.00 80.38 110 GLY A CA 1
ATOM 815 C C . GLY A 1 110 ? 2.951 11.584 -12.341 1.00 80.38 110 GLY A C 1
ATOM 816 O O . GLY A 1 110 ? 2.999 11.650 -11.119 1.00 80.38 110 GLY A O 1
ATOM 817 N N . GLY A 1 111 ? 3.687 12.385 -13.122 1.00 85.25 111 GLY A N 1
ATOM 818 C CA . GLY A 1 111 ? 4.580 13.433 -12.602 1.00 85.25 111 GLY A CA 1
ATOM 819 C C . GLY A 1 111 ? 5.892 12.924 -11.991 1.00 85.25 111 GLY A C 1
ATOM 820 O O . GLY A 1 111 ? 6.687 13.719 -11.499 1.00 85.25 111 GLY A O 1
ATOM 821 N N . ARG A 1 112 ? 6.155 11.614 -12.034 1.00 82.25 112 ARG A N 1
ATOM 822 C CA . ARG A 1 112 ? 7.359 11.001 -11.461 1.00 82.25 112 ARG A CA 1
ATOM 823 C C . ARG A 1 112 ? 8.285 10.530 -12.563 1.00 82.25 112 ARG A C 1
ATOM 825 O O . ARG A 1 112 ? 7.847 9.895 -13.522 1.00 82.25 112 ARG A O 1
ATOM 832 N N . ARG A 1 113 ? 9.572 10.823 -12.408 1.00 89.81 113 ARG A N 1
ATOM 833 C CA . ARG A 1 113 ? 10.622 10.337 -13.302 1.00 89.81 113 ARG A CA 1
ATOM 834 C C . ARG A 1 113 ? 11.105 8.964 -12.840 1.00 89.81 113 ARG A C 1
ATOM 836 O O . ARG A 1 113 ? 11.329 8.774 -11.648 1.00 89.81 113 ARG A O 1
ATOM 843 N N . TYR A 1 114 ? 11.307 8.042 -13.773 1.00 91.50 114 TYR A N 1
ATOM 844 C CA . TYR A 1 114 ? 11.938 6.748 -13.506 1.00 91.50 114 TYR A CA 1
ATOM 845 C C . TYR A 1 114 ? 12.890 6.346 -14.635 1.00 91.50 114 TYR A C 1
ATOM 847 O O . TYR A 1 114 ? 12.786 6.841 -15.762 1.00 91.50 114 TYR A O 1
ATOM 855 N N . SER A 1 115 ? 13.849 5.482 -14.312 1.00 93.31 115 SER A N 1
ATOM 856 C CA . SER A 1 115 ? 14.787 4.882 -15.257 1.00 93.31 115 SER A CA 1
ATOM 857 C C . SER A 1 115 ? 14.399 3.432 -15.495 1.00 93.31 115 SER A C 1
ATOM 859 O O . SER A 1 115 ? 14.262 2.677 -14.544 1.00 93.31 115 SER A O 1
ATOM 861 N N . HIS A 1 116 ? 14.230 3.036 -16.745 1.00 93.56 116 HIS A N 1
ATOM 862 C CA . HIS A 1 116 ? 14.166 1.643 -17.146 1.00 93.56 116 HIS A CA 1
ATOM 863 C C . HIS A 1 116 ? 15.553 1.216 -17.643 1.00 93.56 116 HIS A C 1
ATOM 865 O O . HIS A 1 116 ? 16.142 1.889 -18.487 1.00 93.56 116 HIS A O 1
ATOM 871 N N . TYR A 1 117 ? 16.091 0.133 -17.098 1.00 93.75 117 TYR A N 1
ATOM 872 C CA . TYR A 1 117 ? 17.397 -0.417 -17.434 1.00 93.75 117 TYR A CA 1
ATOM 873 C C . TYR A 1 117 ? 17.259 -1.904 -17.736 1.00 93.75 117 TYR A C 1
ATOM 875 O O . TYR A 1 117 ? 16.839 -2.673 -16.877 1.00 93.75 117 TYR A O 1
ATOM 883 N N . TYR A 1 118 ? 17.623 -2.314 -18.946 1.00 93.44 118 TYR A N 1
ATOM 884 C CA . TYR A 1 118 ? 17.653 -3.723 -19.318 1.00 93.44 118 TYR A CA 1
ATOM 885 C C . TYR A 1 118 ? 19.093 -4.228 -19.277 1.00 93.44 118 TYR A C 1
ATOM 887 O O . TYR A 1 118 ? 19.935 -3.752 -20.036 1.00 93.44 118 TYR A O 1
ATOM 895 N N . ASP A 1 119 ? 19.397 -5.189 -18.405 1.00 91.75 119 ASP A N 1
ATOM 896 C CA . ASP A 1 119 ? 20.760 -5.728 -18.251 1.00 91.75 119 ASP A CA 1
ATOM 897 C C . ASP A 1 119 ? 21.108 -6.838 -19.266 1.00 91.75 119 ASP A C 1
ATOM 899 O O . ASP A 1 119 ? 22.185 -7.427 -19.200 1.00 91.75 119 ASP A O 1
ATOM 903 N N . GLY A 1 120 ? 20.200 -7.121 -20.208 1.00 92.62 120 GLY A N 1
ATOM 904 C CA . GLY A 1 120 ? 20.292 -8.248 -21.138 1.00 92.62 120 GLY A CA 1
ATOM 905 C C . GLY A 1 120 ? 19.529 -9.496 -20.684 1.00 92.62 120 GLY A C 1
ATOM 906 O O . GLY A 1 120 ? 19.418 -10.444 -21.460 1.00 92.62 120 GLY A O 1
ATOM 907 N N . ARG A 1 121 ? 19.006 -9.511 -19.452 1.00 90.56 121 ARG A N 1
ATOM 908 C CA . ARG A 1 121 ? 18.220 -10.613 -18.870 1.00 90.56 121 ARG A CA 1
ATOM 909 C C . ARG A 1 121 ? 16.994 -10.123 -18.102 1.00 90.56 121 ARG A C 1
ATOM 911 O O . ARG A 1 121 ? 15.943 -10.749 -18.173 1.00 90.56 121 ARG A O 1
ATOM 918 N N . VAL A 1 122 ? 17.129 -9.035 -17.352 1.00 90.19 122 VAL A N 1
ATOM 919 C CA . VAL A 1 122 ? 16.117 -8.492 -16.444 1.00 90.19 122 VAL A CA 1
ATOM 920 C C . VAL A 1 122 ? 15.860 -7.028 -16.781 1.00 90.19 122 VAL A C 1
ATOM 922 O O . VAL A 1 122 ? 16.784 -6.240 -16.997 1.00 90.19 122 VAL A O 1
ATOM 925 N N . HIS A 1 123 ? 14.578 -6.668 -16.812 1.00 91.50 123 HIS A N 1
ATOM 926 C CA . HIS A 1 123 ? 14.123 -5.286 -16.881 1.00 91.50 123 HIS A CA 1
ATOM 927 C C . HIS A 1 123 ? 14.073 -4.704 -15.464 1.00 91.50 123 HIS A C 1
ATOM 929 O O . HIS A 1 123 ? 13.353 -5.194 -14.595 1.00 91.50 123 HIS A O 1
ATOM 935 N N . TRP A 1 124 ? 14.857 -3.662 -15.221 1.00 92.81 124 TRP A N 1
ATOM 936 C CA . TRP A 1 124 ? 14.941 -2.960 -13.947 1.00 92.81 124 TRP A CA 1
ATOM 937 C C . TRP A 1 124 ? 14.315 -1.578 -14.060 1.00 92.81 124 TRP A C 1
ATOM 939 O O . TRP A 1 124 ? 14.525 -0.866 -15.037 1.00 92.81 124 TRP A O 1
ATOM 949 N N . TYR A 1 125 ? 13.589 -1.164 -13.032 1.00 92.44 125 TYR A N 1
ATOM 950 C CA . TYR A 1 125 ? 12.903 0.118 -12.968 1.00 92.44 125 TYR A CA 1
ATOM 951 C C . TYR A 1 125 ? 13.336 0.863 -11.712 1.00 92.44 125 TYR A C 1
ATOM 953 O O . TYR A 1 125 ? 12.989 0.479 -10.594 1.00 92.44 125 TYR A O 1
ATOM 961 N N . GLY A 1 126 ? 14.137 1.900 -11.918 1.00 91.19 126 GLY A N 1
ATOM 962 C CA . GLY A 1 126 ? 14.779 2.708 -10.897 1.00 91.19 126 GLY A CA 1
ATOM 963 C C . GLY A 1 126 ? 14.028 4.008 -10.649 1.00 91.19 126 GLY A C 1
ATOM 964 O O . GLY A 1 126 ? 13.836 4.796 -11.578 1.00 91.19 126 GLY A O 1
ATOM 965 N N . TYR A 1 127 ? 13.673 4.277 -9.396 1.00 87.69 127 TYR A N 1
ATOM 966 C CA . TYR A 1 127 ? 13.132 5.569 -8.966 1.00 87.69 127 TYR A CA 1
ATOM 967 C C . TYR A 1 127 ? 14.215 6.361 -8.241 1.00 87.69 127 TYR A C 1
ATOM 969 O O . TYR A 1 127 ? 14.850 5.811 -7.339 1.00 87.69 127 TYR A O 1
ATOM 977 N N . PRO A 1 128 ? 14.427 7.638 -8.597 1.00 85.88 128 PRO A N 1
ATOM 978 C CA . PRO A 1 128 ? 15.390 8.473 -7.901 1.00 85.88 128 PRO A CA 1
ATOM 979 C C . PRO A 1 128 ? 14.955 8.691 -6.445 1.00 85.88 128 PRO A C 1
ATOM 981 O O . PRO A 1 128 ? 13.804 9.043 -6.173 1.00 85.88 128 PRO A O 1
ATOM 984 N N . ARG A 1 129 ? 15.898 8.518 -5.518 1.00 81.38 129 ARG A N 1
ATOM 985 C CA . ARG A 1 129 ? 15.765 8.804 -4.087 1.00 81.38 129 ARG A CA 1
ATOM 986 C C . ARG A 1 129 ? 17.023 9.535 -3.614 1.00 81.38 129 ARG A C 1
ATOM 988 O O . ARG A 1 129 ? 18.006 8.917 -3.219 1.00 81.38 129 ARG A O 1
ATOM 995 N N . GLY A 1 130 ? 16.985 10.865 -3.632 1.00 85.19 130 GLY A N 1
ATOM 996 C CA . GLY A 1 130 ? 18.173 11.669 -3.339 1.00 85.19 130 GLY A CA 1
ATOM 997 C C . GLY A 1 130 ? 19.258 11.431 -4.392 1.00 85.19 130 GLY A C 1
ATOM 998 O O . GLY A 1 130 ? 18.997 11.612 -5.580 1.00 85.19 130 GLY A O 1
ATOM 999 N N . ALA A 1 131 ? 20.451 11.024 -3.956 1.00 82.62 131 ALA A N 1
ATOM 1000 C CA . ALA A 1 131 ? 21.554 10.648 -4.843 1.00 82.62 131 ALA A CA 1
ATOM 1001 C C . ALA A 1 131 ? 21.466 9.194 -5.352 1.00 82.62 131 ALA A C 1
ATOM 1003 O O . ALA A 1 131 ? 22.173 8.836 -6.292 1.00 82.62 131 ALA A O 1
ATOM 1004 N N . ASP A 1 132 ? 20.589 8.378 -4.760 1.00 83.00 132 ASP A N 1
ATOM 1005 C CA . ASP A 1 132 ? 20.484 6.945 -5.023 1.00 83.00 132 ASP A CA 1
ATOM 1006 C C . ASP A 1 132 ? 19.262 6.596 -5.881 1.00 83.00 132 ASP A C 1
ATOM 1008 O O . ASP A 1 132 ? 18.394 7.427 -6.169 1.00 83.00 132 ASP A O 1
ATOM 1012 N N . PHE A 1 133 ? 19.183 5.325 -6.277 1.00 83.19 133 PHE A N 1
ATOM 1013 C CA . PHE A 1 133 ? 18.034 4.749 -6.966 1.00 83.19 133 PHE A CA 1
ATOM 1014 C C . PHE A 1 133 ? 17.481 3.563 -6.194 1.00 83.19 133 PHE A C 1
ATOM 1016 O O . PHE A 1 133 ? 18.221 2.683 -5.762 1.00 83.19 133 PHE A O 1
ATOM 1023 N N . TRP A 1 134 ? 16.158 3.504 -6.113 1.00 84.44 134 TRP A N 1
ATOM 1024 C CA . TRP A 1 134 ? 15.440 2.299 -5.731 1.00 84.44 134 TRP A CA 1
ATOM 1025 C C . TRP A 1 134 ? 15.059 1.512 -6.969 1.00 84.44 134 TRP A C 1
ATOM 1027 O O . TRP A 1 134 ? 14.239 1.973 -7.764 1.00 84.44 134 TRP A O 1
ATOM 1037 N N . TRP A 1 135 ? 15.652 0.333 -7.120 1.00 89.19 135 TRP A N 1
ATOM 1038 C CA . TRP A 1 135 ? 15.430 -0.538 -8.264 1.00 89.19 135 TRP A CA 1
ATOM 1039 C C . TRP A 1 135 ? 14.379 -1.596 -7.958 1.00 89.19 135 TRP A C 1
ATOM 1041 O O . TRP A 1 135 ? 14.492 -2.357 -7.002 1.00 89.19 135 TRP A O 1
ATOM 1051 N N . THR A 1 136 ? 13.377 -1.666 -8.822 1.00 91.44 136 THR A N 1
ATOM 1052 C CA . THR A 1 136 ? 12.348 -2.706 -8.832 1.00 91.44 136 THR A CA 1
ATOM 1053 C C . THR A 1 136 ? 12.454 -3.522 -10.114 1.00 91.44 136 THR A C 1
ATOM 1055 O O . THR A 1 136 ? 13.016 -3.049 -11.101 1.00 91.44 136 THR A O 1
ATOM 1058 N N . ARG A 1 137 ? 11.915 -4.738 -10.133 1.00 91.81 137 ARG A N 1
ATOM 1059 C CA . ARG A 1 137 ? 11.797 -5.554 -11.349 1.00 91.81 137 ARG A CA 1
ATOM 1060 C C . ARG A 1 137 ? 10.412 -6.193 -11.432 1.00 91.81 137 ARG A C 1
ATOM 1062 O O . ARG A 1 137 ? 9.931 -6.689 -10.413 1.00 91.81 137 ARG A O 1
ATOM 1069 N N . PRO A 1 138 ? 9.769 -6.229 -12.604 1.00 88.31 138 PRO A N 1
ATOM 1070 C CA . PRO A 1 138 ? 8.603 -7.062 -12.805 1.00 88.31 138 PRO A CA 1
ATOM 1071 C C . PRO A 1 138 ? 9.044 -8.527 -12.832 1.00 88.31 138 PRO A C 1
ATOM 1073 O O . PRO A 1 138 ? 10.017 -8.903 -13.488 1.00 88.31 138 PRO A O 1
ATOM 1076 N N . TYR A 1 139 ? 8.356 -9.366 -12.070 1.00 86.25 139 TYR A N 1
ATOM 1077 C CA . TYR A 1 139 ? 8.586 -10.801 -12.045 1.00 86.25 139 TYR A CA 1
ATOM 1078 C C . TYR A 1 139 ? 7.325 -11.528 -11.572 1.00 86.25 139 TYR A C 1
ATOM 1080 O O . TYR A 1 139 ? 6.776 -11.209 -10.519 1.00 86.25 139 TYR A O 1
ATOM 1088 N N . GLY A 1 140 ? 6.847 -12.500 -12.353 1.00 83.06 140 GLY A N 1
ATOM 1089 C CA . GLY A 1 140 ? 5.693 -13.311 -11.955 1.00 83.06 140 GLY A CA 1
ATOM 1090 C C . GLY A 1 140 ? 4.386 -12.533 -11.772 1.00 83.06 140 GLY A C 1
ATOM 1091 O O . GLY A 1 140 ? 3.612 -12.866 -10.885 1.00 83.06 140 GLY A O 1
ATOM 1092 N N . GLY A 1 141 ? 4.167 -11.462 -12.543 1.00 83.31 141 GLY A N 1
ATOM 1093 C CA . GLY A 1 141 ? 2.984 -10.596 -12.420 1.00 83.31 141 GLY A CA 1
ATOM 1094 C C . GLY A 1 141 ? 3.047 -9.572 -11.282 1.00 83.31 141 GLY A C 1
ATOM 1095 O O . GLY A 1 141 ? 2.150 -8.743 -11.168 1.00 83.31 141 GLY A O 1
ATOM 1096 N N . TYR A 1 142 ? 4.115 -9.578 -10.483 1.00 85.44 142 TYR A N 1
ATOM 1097 C CA . TYR A 1 142 ? 4.323 -8.616 -9.406 1.00 85.44 142 TYR A CA 1
ATOM 1098 C C . TYR A 1 142 ? 5.560 -7.769 -9.641 1.00 85.44 142 TYR A C 1
ATOM 1100 O O . TYR A 1 142 ? 6.457 -8.102 -10.415 1.00 85.44 142 TYR A O 1
ATOM 1108 N N . TRP A 1 143 ? 5.627 -6.680 -8.897 1.00 87.62 143 TRP A N 1
ATOM 1109 C CA . TRP A 1 143 ? 6.799 -5.834 -8.818 1.00 87.62 143 TRP A CA 1
ATOM 1110 C C . TRP A 1 143 ? 7.628 -6.205 -7.616 1.00 87.62 143 TRP A C 1
ATOM 1112 O O . TRP A 1 143 ? 7.138 -6.129 -6.499 1.00 87.62 143 TRP A O 1
ATOM 1122 N N . TRP A 1 144 ? 8.881 -6.561 -7.837 1.00 91.06 144 TRP A N 1
ATOM 1123 C CA . TRP A 1 144 ? 9.787 -6.990 -6.791 1.00 91.06 144 TRP A CA 1
ATOM 1124 C C . TRP A 1 144 ? 10.818 -5.915 -6.495 1.00 91.06 144 TRP A C 1
ATOM 1126 O O . TRP A 1 144 ? 11.389 -5.322 -7.408 1.00 91.06 144 TRP A O 1
ATOM 1136 N N . LEU A 1 145 ? 11.072 -5.700 -5.215 1.00 90.81 145 LEU A N 1
ATOM 1137 C CA . LEU A 1 145 ? 12.098 -4.835 -4.660 1.00 90.81 145 LEU A CA 1
ATOM 1138 C C . LEU A 1 145 ? 12.989 -5.696 -3.771 1.00 90.81 145 LEU A C 1
ATOM 1140 O O . LEU A 1 145 ? 12.485 -6.458 -2.946 1.00 90.81 145 LEU A O 1
ATOM 1144 N N . TYR A 1 146 ? 14.304 -5.569 -3.918 1.00 87.12 146 TYR A N 1
ATOM 1145 C CA . TYR A 1 146 ? 15.211 -6.125 -2.924 1.00 87.12 146 TYR A CA 1
ATOM 1146 C C . TYR A 1 146 ? 15.365 -5.120 -1.786 1.00 87.12 146 TYR A C 1
ATOM 1148 O O . TYR A 1 146 ? 15.865 -4.012 -1.970 1.00 87.12 146 TYR A O 1
ATOM 1156 N N . ASP A 1 147 ? 14.900 -5.500 -0.607 1.00 85.44 147 ASP A N 1
ATOM 1157 C CA . ASP A 1 147 ? 15.062 -4.732 0.611 1.00 85.44 147 ASP A CA 1
ATOM 1158 C C . ASP A 1 147 ? 16.445 -5.010 1.205 1.00 85.44 147 ASP A C 1
ATOM 1160 O O . ASP A 1 147 ? 16.661 -5.998 1.913 1.00 85.44 147 ASP A O 1
ATOM 1164 N N . GLY A 1 148 ? 17.394 -4.120 0.907 1.00 81.25 148 GLY A N 1
ATOM 1165 C CA . GLY A 1 148 ? 18.776 -4.255 1.358 1.00 81.25 148 GLY A CA 1
ATOM 1166 C C . GLY A 1 148 ? 18.960 -4.193 2.879 1.00 81.25 148 GLY A C 1
ATOM 1167 O O . GLY A 1 148 ? 19.919 -4.770 3.381 1.00 81.25 148 GLY A O 1
ATOM 1168 N N . ARG A 1 149 ? 18.054 -3.552 3.637 1.00 82.12 149 ARG A N 1
ATOM 1169 C CA . ARG A 1 149 ? 18.164 -3.492 5.112 1.00 82.12 149 ARG A CA 1
ATOM 1170 C C . ARG A 1 149 ? 17.882 -4.844 5.741 1.00 82.12 149 ARG A C 1
ATOM 1172 O O . ARG A 1 149 ? 18.500 -5.203 6.737 1.00 82.12 149 ARG A O 1
ATOM 1179 N N . TYR A 1 150 ? 16.929 -5.566 5.169 1.00 83.69 150 TYR A N 1
ATOM 1180 C CA . TYR A 1 150 ? 16.473 -6.844 5.692 1.00 83.69 150 TYR A CA 1
ATOM 1181 C C . TYR A 1 150 ? 16.947 -8.053 4.873 1.00 83.69 150 TYR A C 1
ATOM 1183 O O . TYR A 1 150 ? 16.529 -9.177 5.169 1.00 83.69 150 TYR A O 1
ATOM 1191 N N . ALA A 1 151 ? 17.783 -7.806 3.858 1.00 87.44 151 ALA A N 1
ATOM 1192 C CA . ALA A 1 151 ? 18.350 -8.780 2.929 1.00 87.44 151 ALA A CA 1
ATOM 1193 C C . ALA A 1 151 ? 17.301 -9.746 2.348 1.00 87.44 151 ALA A C 1
ATOM 1195 O O . ALA A 1 151 ? 17.430 -10.967 2.446 1.00 87.44 151 ALA A O 1
ATOM 1196 N N . ARG A 1 152 ? 16.213 -9.203 1.787 1.00 90.69 152 ARG A N 1
ATOM 1197 C CA . ARG A 1 152 ? 15.077 -10.001 1.295 1.00 90.69 152 ARG A CA 1
ATOM 1198 C C . ARG A 1 152 ? 14.415 -9.405 0.066 1.00 90.69 152 ARG A C 1
ATOM 1200 O O . ARG A 1 152 ? 14.451 -8.201 -0.153 1.00 90.69 152 ARG A O 1
ATOM 1207 N N . TRP A 1 153 ? 13.763 -10.262 -0.707 1.00 89.25 153 TRP A N 1
ATOM 1208 C CA . TRP A 1 153 ? 12.918 -9.850 -1.820 1.00 89.25 153 TRP A CA 1
ATOM 1209 C C . TRP A 1 153 ? 11.485 -9.637 -1.353 1.00 89.25 153 TRP A C 1
ATOM 1211 O O . TRP A 1 153 ? 10.874 -10.547 -0.795 1.00 89.25 153 TRP A O 1
ATOM 1221 N N . SER A 1 154 ? 10.952 -8.456 -1.637 1.00 91.50 154 SER A N 1
ATOM 1222 C CA . SER A 1 154 ? 9.574 -8.088 -1.340 1.00 91.50 154 SER A CA 1
ATOM 1223 C C . SER A 1 154 ? 8.836 -7.769 -2.629 1.00 91.50 154 SER A C 1
ATOM 1225 O O . SER A 1 154 ? 9.425 -7.212 -3.552 1.00 91.50 154 SER A O 1
ATOM 1227 N N . TYR A 1 155 ? 7.557 -8.105 -2.709 1.00 90.50 155 TYR A N 1
ATOM 1228 C CA . TYR A 1 155 ? 6.715 -7.838 -3.864 1.00 90.50 155 TYR A CA 1
ATOM 1229 C C . TYR A 1 155 ? 5.610 -6.836 -3.525 1.00 90.50 155 TYR A C 1
ATOM 1231 O O . TYR A 1 155 ? 5.077 -6.828 -2.420 1.00 90.50 155 TYR A O 1
ATOM 1239 N N . TRP A 1 156 ? 5.270 -5.956 -4.458 1.00 84.88 156 TRP A N 1
ATOM 1240 C CA . TRP A 1 156 ? 4.176 -5.006 -4.294 1.00 84.88 156 TRP A CA 1
ATOM 1241 C C . TRP A 1 156 ? 2.844 -5.677 -4.618 1.00 84.88 156 TRP A C 1
ATOM 1243 O O . TRP A 1 156 ? 2.662 -6.197 -5.721 1.00 84.88 156 TRP A O 1
ATOM 1253 N N . SER A 1 157 ? 1.906 -5.632 -3.676 1.00 78.81 157 SER A N 1
ATOM 1254 C CA . SER A 1 157 ? 0.533 -6.104 -3.859 1.00 78.81 157 SER A CA 1
ATOM 1255 C C . SER A 1 157 ? -0.413 -5.352 -2.925 1.00 78.81 157 SER A C 1
ATOM 1257 O O . SER A 1 157 ? -0.045 -5.010 -1.800 1.00 78.81 157 SER A O 1
ATOM 1259 N N . ASN A 1 158 ? -1.634 -5.068 -3.381 1.00 71.38 158 ASN A N 1
ATOM 1260 C CA . ASN A 1 158 ? -2.691 -4.447 -2.570 1.00 71.38 158 ASN A CA 1
ATOM 1261 C C . ASN A 1 158 ? -2.267 -3.169 -1.818 1.00 71.38 158 ASN A C 1
ATOM 1263 O O . ASN A 1 158 ? -2.739 -2.900 -0.717 1.00 71.38 158 ASN A O 1
ATOM 1267 N N . GLY A 1 159 ? -1.366 -2.373 -2.404 1.00 73.25 159 GLY A N 1
ATOM 1268 C CA . GLY A 1 159 ? -0.898 -1.118 -1.809 1.00 73.25 159 GLY A CA 1
ATOM 1269 C C . GLY A 1 159 ? 0.221 -1.255 -0.772 1.00 73.25 159 GLY A C 1
ATOM 1270 O O . GLY A 1 159 ? 0.577 -0.254 -0.153 1.00 73.25 159 GLY A O 1
ATOM 1271 N N . TYR A 1 160 ? 0.782 -2.452 -0.586 1.00 81.12 160 TYR A N 1
ATOM 1272 C CA . TYR A 1 160 ? 1.860 -2.706 0.367 1.00 81.12 160 TYR A CA 1
ATOM 1273 C C . TYR A 1 160 ? 2.991 -3.523 -0.259 1.00 81.12 160 TYR A C 1
ATOM 1275 O O . TYR A 1 160 ? 2.812 -4.214 -1.264 1.00 81.12 160 TYR A O 1
ATOM 1283 N N . TRP A 1 161 ? 4.163 -3.459 0.371 1.00 86.25 161 TRP A N 1
ATOM 1284 C CA . TRP A 1 161 ? 5.256 -4.386 0.103 1.00 86.25 161 TRP A CA 1
ATOM 1285 C C . TRP A 1 161 ? 5.087 -5.623 0.976 1.00 86.25 161 TRP A C 1
ATOM 1287 O O . TRP A 1 161 ? 4.953 -5.519 2.194 1.00 86.25 161 TRP A O 1
ATOM 1297 N N . TRP A 1 162 ? 5.108 -6.785 0.347 1.00 88.56 162 TRP A N 1
ATOM 1298 C CA . TRP A 1 162 ? 4.926 -8.082 0.971 1.00 88.56 162 TRP A CA 1
ATOM 1299 C C . TRP A 1 162 ? 6.208 -8.879 0.874 1.00 88.56 162 TRP A C 1
ATOM 1301 O O . TRP A 1 162 ? 6.865 -8.877 -0.160 1.00 88.56 162 TRP A O 1
ATOM 1311 N N . TRP A 1 163 ? 6.557 -9.592 1.930 1.00 92.31 163 TRP A N 1
ATOM 1312 C CA . TRP A 1 163 ? 7.679 -10.514 1.933 1.00 92.31 163 TRP A CA 1
ATOM 1313 C C . TRP A 1 163 ? 7.168 -11.931 2.208 1.00 92.31 163 TRP A C 1
ATOM 1315 O O . TRP A 1 163 ? 6.549 -12.150 3.254 1.00 92.31 163 TRP A O 1
ATOM 1325 N N . PRO A 1 164 ? 7.426 -12.904 1.316 1.00 90.19 164 PRO A N 1
ATOM 1326 C CA . PRO A 1 164 ? 7.196 -14.307 1.621 1.00 90.19 164 PRO A CA 1
ATOM 1327 C C . PRO A 1 164 ? 8.299 -14.773 2.578 1.00 90.19 164 PRO A C 1
ATOM 1329 O O . PRO A 1 164 ? 9.427 -15.060 2.173 1.00 90.19 164 PRO A O 1
ATOM 1332 N N . GLY A 1 165 ? 7.987 -14.784 3.870 1.00 87.88 165 GLY A N 1
ATOM 1333 C CA . GLY A 1 165 ? 8.910 -15.207 4.908 1.00 87.88 165 GLY A CA 1
ATOM 1334 C C . GLY A 1 165 ? 9.119 -16.725 4.948 1.00 87.88 165 GLY A C 1
ATOM 1335 O O . GLY A 1 165 ? 8.462 -17.487 4.229 1.00 87.88 165 GLY A O 1
ATOM 1336 N N . PRO A 1 166 ? 10.047 -17.195 5.800 1.00 83.69 166 PRO A N 1
ATOM 1337 C CA . PRO A 1 166 ? 10.289 -18.618 6.004 1.00 83.69 166 PRO A CA 1
ATOM 1338 C C . PRO A 1 166 ? 9.002 -19.367 6.371 1.00 83.69 166 PRO A C 1
ATOM 1340 O O . PRO A 1 166 ? 8.171 -18.868 7.125 1.00 83.69 166 PRO A O 1
ATOM 1343 N N . GLY A 1 167 ? 8.836 -20.578 5.835 1.00 83.62 167 GLY A N 1
ATOM 1344 C CA . GLY A 1 167 ? 7.658 -21.406 6.116 1.00 83.62 167 GLY A CA 1
ATOM 1345 C C . GLY A 1 167 ? 6.364 -20.931 5.444 1.00 83.62 167 GLY A C 1
ATOM 1346 O O . GLY A 1 167 ? 5.296 -21.414 5.800 1.00 83.62 167 GLY A O 1
ATOM 1347 N N . GLY A 1 168 ? 6.441 -20.003 4.482 1.00 81.81 168 GLY A N 1
ATOM 1348 C CA . GLY A 1 168 ? 5.279 -19.511 3.734 1.00 81.81 168 GLY A CA 1
ATOM 1349 C C . GLY A 1 168 ? 4.470 -18.432 4.457 1.00 81.81 168 GLY A C 1
ATOM 1350 O O . GLY A 1 168 ? 3.468 -17.964 3.915 1.00 81.81 168 GLY A O 1
ATOM 1351 N N . VAL A 1 169 ? 4.906 -18.005 5.648 1.00 80.31 169 VAL A N 1
ATOM 1352 C CA . VAL A 1 169 ? 4.285 -16.895 6.379 1.00 80.31 169 VAL A CA 1
ATOM 1353 C C . VAL A 1 169 ? 4.467 -15.621 5.566 1.00 80.31 169 VAL A C 1
ATOM 1355 O O . VAL A 1 169 ? 5.589 -15.222 5.256 1.00 80.31 169 VAL A O 1
ATOM 1358 N N . GLN A 1 170 ? 3.363 -14.978 5.203 1.00 84.75 170 GLN A N 1
ATOM 1359 C CA . GLN A 1 170 ? 3.422 -13.684 4.538 1.00 84.75 170 GLN A CA 1
ATOM 1360 C C . GLN A 1 170 ? 3.733 -12.613 5.571 1.00 84.75 170 GLN A C 1
ATOM 1362 O O . GLN A 1 170 ? 3.227 -12.661 6.685 1.00 84.75 170 GLN A O 1
ATOM 1367 N N . TYR A 1 171 ? 4.547 -11.636 5.205 1.00 86.69 171 TYR A N 1
ATOM 1368 C CA . TYR A 1 171 ? 4.787 -10.451 6.012 1.00 86.69 171 TYR A CA 1
ATOM 1369 C C . TYR A 1 171 ? 4.423 -9.220 5.203 1.00 86.69 171 TYR A C 1
ATOM 1371 O O . TYR A 1 171 ? 4.735 -9.154 4.018 1.00 86.69 171 TYR A O 1
ATOM 1379 N N . VAL A 1 172 ? 3.830 -8.223 5.847 1.00 84.19 172 VAL A N 1
ATOM 1380 C CA . VAL A 1 172 ? 3.599 -6.912 5.239 1.00 84.19 172 VAL A CA 1
ATOM 1381 C C . VAL A 1 172 ? 4.603 -5.910 5.792 1.00 84.19 172 VAL A C 1
ATOM 1383 O O . VAL A 1 172 ? 4.904 -5.915 6.987 1.00 84.19 172 VAL A O 1
ATOM 1386 N N . PHE A 1 173 ? 5.127 -5.042 4.937 1.00 82.62 173 PHE A N 1
ATOM 1387 C CA . PHE A 1 173 ? 5.972 -3.934 5.349 1.00 82.62 173 PHE A CA 1
ATOM 1388 C C . PHE A 1 173 ? 5.120 -2.711 5.689 1.00 82.62 173 PHE A C 1
ATOM 1390 O O . PHE A 1 173 ? 4.499 -2.099 4.816 1.00 82.62 173 PHE A O 1
ATOM 1397 N N . VAL A 1 174 ? 5.100 -2.339 6.965 1.00 74.75 174 VAL A N 1
ATOM 1398 C CA . VAL A 1 174 ? 4.366 -1.187 7.498 1.00 74.75 174 VAL A CA 1
ATOM 1399 C C . VAL A 1 174 ? 5.283 -0.505 8.511 1.00 74.75 174 VAL A C 1
ATOM 1401 O O . VAL A 1 174 ? 5.987 -1.177 9.244 1.00 74.75 174 VAL A O 1
ATOM 1404 N N . ASN A 1 175 ? 5.322 0.827 8.574 1.00 66.81 175 ASN A N 1
ATOM 1405 C CA . ASN A 1 175 ? 6.122 1.552 9.586 1.00 66.81 175 ASN A CA 1
ATOM 1406 C C . ASN A 1 175 ? 7.594 1.160 9.683 1.00 66.81 175 ASN A C 1
ATOM 1408 O O . ASN A 1 175 ? 8.118 1.057 10.788 1.00 66.81 175 ASN A O 1
ATOM 1412 N N . ASP A 1 176 ? 8.258 0.972 8.545 1.00 74.62 176 ASP A N 1
ATOM 1413 C CA . ASP A 1 176 ? 9.683 0.637 8.544 1.00 74.62 176 ASP A CA 1
ATOM 1414 C C . ASP A 1 176 ? 9.988 -0.740 9.181 1.00 74.62 176 ASP A C 1
ATOM 1416 O O . ASP A 1 176 ? 11.105 -0.991 9.625 1.00 74.62 176 ASP A O 1
ATOM 1420 N N . GLY A 1 177 ? 8.994 -1.640 9.222 1.00 77.62 177 GLY A N 1
ATOM 1421 C CA . GLY A 1 177 ? 9.122 -3.002 9.735 1.00 77.62 177 GLY A CA 1
ATOM 1422 C C . GLY A 1 177 ? 8.245 -4.013 8.993 1.00 77.62 177 GLY A C 1
ATOM 1423 O O . GLY A 1 177 ? 7.215 -3.667 8.419 1.00 77.62 177 GLY A O 1
ATOM 1424 N N . TYR A 1 178 ? 8.660 -5.283 9.001 1.00 81.75 178 TYR A N 1
ATOM 1425 C CA . TYR A 1 178 ? 7.854 -6.400 8.500 1.00 81.75 178 TYR A CA 1
ATOM 1426 C C . TYR A 1 178 ? 7.060 -7.026 9.640 1.00 81.75 178 TYR A C 1
ATOM 1428 O O . TYR A 1 178 ? 7.647 -7.477 10.624 1.00 81.75 178 TYR A O 1
ATOM 1436 N N . TYR A 1 179 ? 5.747 -7.117 9.471 1.00 75.75 179 TYR A N 1
ATOM 1437 C CA . TYR A 1 179 ? 4.841 -7.741 10.429 1.00 75.75 179 TYR A CA 1
ATOM 1438 C C . TYR A 1 179 ? 4.291 -9.032 9.837 1.00 75.75 179 TYR A C 1
ATOM 1440 O O . TYR A 1 179 ? 3.891 -9.008 8.669 1.00 75.75 179 TYR A O 1
ATOM 1448 N N . PRO A 1 180 ? 4.280 -10.148 10.590 1.00 79.12 180 PRO A N 1
ATOM 1449 C CA . PRO A 1 180 ? 3.691 -11.383 10.105 1.00 79.12 180 PRO A CA 1
ATOM 1450 C C . PRO A 1 180 ? 2.213 -11.130 9.822 1.00 79.12 180 PRO A C 1
ATOM 1452 O O . PRO A 1 180 ? 1.430 -10.771 10.698 1.00 79.12 180 PRO A O 1
ATOM 1455 N N . TYR A 1 181 ? 1.840 -11.308 8.567 1.00 72.62 181 TYR A N 1
ATOM 1456 C CA . TYR A 1 181 ? 0.468 -11.449 8.142 1.00 72.62 181 TYR A CA 1
ATOM 1457 C C . TYR A 1 181 ? 0.083 -12.904 8.351 1.00 72.62 181 TYR A C 1
ATOM 1459 O O . TYR A 1 181 ? 0.005 -13.706 7.418 1.00 72.62 181 TYR A O 1
ATOM 1467 N N . GLU A 1 182 ? -0.106 -13.271 9.614 1.00 67.50 182 GLU A N 1
ATOM 1468 C CA . GLU A 1 182 ? -0.848 -14.484 9.891 1.00 67.50 182 GLU A CA 1
ATOM 1469 C C . GLU A 1 182 ? -2.253 -14.265 9.339 1.00 67.50 182 GLU A C 1
ATOM 1471 O O . GLU A 1 182 ? -3.034 -13.475 9.870 1.00 67.50 182 GLU A O 1
ATOM 1476 N N . THR A 1 183 ? -2.570 -14.951 8.238 1.00 52.66 183 THR A N 1
ATOM 1477 C CA . THR A 1 183 ? -3.951 -15.203 7.830 1.00 52.66 183 THR A CA 1
ATOM 1478 C C . THR A 1 183 ? -4.702 -15.578 9.093 1.00 52.66 183 THR A C 1
ATOM 1480 O O . THR A 1 183 ? -4.390 -16.609 9.686 1.00 52.66 183 THR A O 1
ATOM 1483 N N . ALA A 1 184 ? -5.613 -14.712 9.538 1.00 41.16 184 ALA A N 1
ATOM 1484 C CA . ALA A 1 184 ? -6.273 -14.747 10.840 1.00 41.16 184 ALA A CA 1
ATOM 1485 C C . ALA A 1 184 ? -7.234 -15.945 10.997 1.00 41.16 184 ALA A C 1
ATOM 1487 O O . ALA A 1 184 ? -8.413 -15.787 11.300 1.00 41.16 184 ALA A O 1
ATOM 1488 N N . ARG A 1 185 ? -6.739 -17.159 10.756 1.00 39.00 185 ARG A N 1
ATOM 1489 C CA . ARG A 1 185 ? -7.436 -18.436 10.883 1.00 39.00 185 ARG A CA 1
ATOM 1490 C C . ARG A 1 185 ? -7.060 -19.193 12.158 1.00 39.00 185 ARG A C 1
ATOM 1492 O O . ARG A 1 185 ? -7.705 -20.192 12.439 1.00 39.00 185 ARG A O 1
ATOM 1499 N N . GLY A 1 186 ? -6.071 -18.741 12.935 1.00 36.31 186 GLY A N 1
ATOM 1500 C CA . GLY A 1 186 ? -5.555 -19.520 14.075 1.00 36.31 186 GLY A CA 1
ATOM 1501 C C . GLY A 1 186 ? -5.397 -18.786 15.403 1.00 36.31 186 GLY A C 1
ATOM 1502 O O . GLY A 1 186 ? -5.101 -19.427 16.406 1.00 36.31 186 GLY A O 1
ATOM 1503 N N . LEU A 1 187 ? -5.615 -17.472 15.450 1.00 40.22 187 LEU A N 1
ATOM 1504 C CA . LEU A 1 187 ? -5.360 -16.666 16.641 1.00 40.22 187 LEU A CA 1
ATOM 1505 C C . LEU A 1 187 ? -6.526 -16.726 17.638 1.00 40.22 187 LEU A C 1
ATOM 1507 O O . LEU A 1 187 ? -7.242 -15.759 17.889 1.00 40.22 187 LEU A O 1
ATOM 1511 N N . GLY A 1 188 ? -6.725 -17.919 18.197 1.00 36.53 188 GLY A N 1
ATOM 1512 C CA . GLY A 1 188 ? -7.574 -18.142 19.353 1.00 36.53 188 GLY A CA 1
ATOM 1513 C C . GLY A 1 188 ? -7.034 -17.388 20.567 1.00 36.53 188 GLY A C 1
ATOM 1514 O O . GLY A 1 188 ? -5.941 -17.670 21.040 1.00 36.53 188 GLY A O 1
ATOM 1515 N N . ARG A 1 189 ? -7.852 -16.472 21.097 1.00 35.47 189 ARG A N 1
ATOM 1516 C CA . ARG A 1 189 ? -7.746 -15.899 22.450 1.00 35.47 189 ARG A CA 1
ATOM 1517 C C . ARG A 1 189 ? -6.395 -15.247 22.772 1.00 35.47 189 ARG A C 1
ATOM 1519 O O . ARG A 1 189 ? -5.685 -15.686 23.673 1.00 35.47 189 ARG A O 1
ATOM 1526 N N . TYR A 1 190 ? -6.098 -14.123 22.128 1.00 34.72 190 TYR A N 1
ATOM 1527 C CA . TYR A 1 190 ? -5.197 -13.156 22.755 1.00 34.72 190 TYR A CA 1
ATOM 1528 C C . TYR A 1 190 ? -5.924 -12.511 23.934 1.00 34.72 190 TYR A C 1
ATOM 1530 O O . TYR A 1 190 ? -7.086 -12.119 23.812 1.00 34.72 190 TYR A O 1
ATOM 1538 N N . ALA A 1 191 ? -5.253 -12.467 25.088 1.00 36.72 191 ALA A N 1
ATOM 1539 C CA . ALA A 1 191 ? -5.706 -11.730 26.261 1.00 36.72 191 ALA A CA 1
ATOM 1540 C C . ALA A 1 191 ? -6.082 -10.308 25.843 1.00 36.72 191 ALA A C 1
ATOM 1542 O O . ALA A 1 191 ? -5.320 -9.706 25.099 1.00 36.72 191 ALA A O 1
ATOM 1543 N N . THR A 1 192 ? -7.230 -9.799 26.294 1.00 40.88 192 THR A N 1
ATOM 1544 C CA . THR A 1 192 ? -7.754 -8.469 25.956 1.00 40.88 192 THR A CA 1
ATOM 1545 C C . THR A 1 192 ? -6.743 -7.400 26.366 1.00 40.88 192 THR A C 1
ATOM 1547 O O . THR A 1 192 ? -6.592 -7.146 27.564 1.00 40.88 192 THR A O 1
ATOM 1550 N N . PRO A 1 193 ? -6.008 -6.773 25.438 1.00 41.34 193 PRO A N 1
ATOM 1551 C CA . PRO A 1 193 ? -5.016 -5.799 25.846 1.00 41.34 193 PRO A CA 1
ATOM 1552 C C . PRO A 1 193 ? -5.724 -4.470 26.060 1.00 41.34 193 PRO A C 1
ATOM 1554 O O . PRO A 1 193 ? -6.571 -4.062 25.264 1.00 41.34 193 PRO A O 1
ATOM 1557 N N . VAL A 1 194 ? -5.364 -3.782 27.135 1.00 50.22 194 VAL A N 1
ATOM 1558 C CA . VAL A 1 194 ? -5.819 -2.414 27.372 1.00 50.22 194 VAL A CA 1
ATOM 1559 C C . VAL A 1 194 ? -5.174 -1.526 26.304 1.00 50.22 194 VAL A C 1
ATOM 1561 O O . VAL A 1 194 ? -3.957 -1.581 26.114 1.00 50.22 194 VAL A O 1
ATOM 1564 N N . ALA A 1 195 ? -5.967 -0.737 25.573 1.00 49.47 195 ALA A N 1
ATOM 1565 C CA . ALA A 1 195 ? -5.420 0.259 24.649 1.00 49.47 195 ALA A CA 1
ATOM 1566 C C . ALA A 1 195 ? -4.450 1.189 25.387 1.00 49.47 195 ALA A C 1
ATOM 1568 O O . ALA A 1 195 ? -4.808 1.743 26.428 1.00 49.47 195 ALA A O 1
ATOM 1569 N N . GLY A 1 196 ? -3.258 1.397 24.818 1.00 59.00 196 GLY A N 1
ATOM 1570 C CA . GLY A 1 196 ? -2.398 2.509 25.224 1.00 59.00 196 GLY A CA 1
ATOM 1571 C C . GLY A 1 196 ? -3.119 3.842 24.997 1.00 59.00 196 GLY A C 1
ATOM 1572 O O . GLY A 1 196 ? -3.980 3.936 24.126 1.00 59.00 196 GLY A O 1
ATOM 1573 N N . GLU A 1 197 ? -2.809 4.875 25.778 1.00 61.72 197 GLU A N 1
ATOM 1574 C CA . GLU A 1 197 ? -3.506 6.170 25.681 1.00 61.72 197 GLU A CA 1
ATOM 1575 C C . GLU A 1 197 ? -3.394 6.810 24.286 1.00 61.72 197 GLU A C 1
ATOM 1577 O O . GLU A 1 197 ? -4.363 7.396 23.807 1.00 61.72 197 GLU A O 1
ATOM 1582 N N . ASP A 1 198 ? -2.282 6.582 23.582 1.00 65.06 198 ASP A N 1
ATOM 1583 C CA . ASP A 1 198 ? -2.045 7.063 22.210 1.00 65.06 198 ASP A CA 1
ATOM 1584 C C . ASP A 1 198 ? -2.937 6.389 21.152 1.00 65.06 198 ASP A C 1
ATOM 1586 O O . ASP A 1 198 ? -3.049 6.856 20.017 1.00 65.06 198 ASP A O 1
ATOM 1590 N N . ALA A 1 199 ? -3.583 5.279 21.518 1.00 66.12 199 ALA A N 1
ATOM 1591 C CA . ALA A 1 199 ? -4.519 4.551 20.675 1.00 66.12 199 ALA A CA 1
ATOM 1592 C C . ALA A 1 199 ? -5.935 5.127 20.716 1.00 66.12 199 ALA A C 1
ATOM 1594 O O . ALA A 1 199 ? -6.852 4.492 20.204 1.00 66.12 199 ALA A O 1
ATOM 1595 N N . ARG A 1 200 ? -6.156 6.275 21.366 1.00 75.19 200 ARG A N 1
ATOM 1596 C CA . ARG A 1 200 ? -7.478 6.896 21.503 1.00 75.19 200 ARG A CA 1
ATOM 1597 C C . ARG A 1 200 ? -7.530 8.187 20.700 1.00 75.19 200 ARG A C 1
ATOM 1599 O O . ARG A 1 200 ? -6.691 9.066 20.854 1.00 75.19 200 ARG A O 1
ATOM 1606 N N . GLY A 1 201 ? -8.535 8.309 19.843 1.00 81.81 201 GLY A N 1
ATOM 1607 C CA . GLY A 1 201 ? -8.736 9.502 19.032 1.00 81.81 201 GLY A CA 1
ATOM 1608 C C . GLY A 1 201 ? -9.625 9.253 17.817 1.00 81.81 201 GLY A C 1
ATOM 1609 O O . GLY A 1 201 ? -10.015 8.121 17.549 1.00 81.81 201 GLY A O 1
ATOM 1610 N N . PRO A 1 202 ? -9.989 10.311 17.087 1.00 93.12 202 PRO A N 1
ATOM 1611 C CA . PRO A 1 202 ? -10.647 10.190 15.797 1.00 93.12 202 PRO A CA 1
ATOM 1612 C C . PRO A 1 202 ? -9.608 10.084 14.670 1.00 93.12 202 PRO A C 1
ATOM 1614 O O . PRO A 1 202 ? -8.854 11.024 14.416 1.00 93.12 202 PRO A O 1
ATOM 1617 N N . TRP A 1 203 ? -9.603 8.981 13.924 1.00 94.69 203 TRP A N 1
ATOM 1618 C CA . TRP A 1 203 ? -8.864 8.872 12.661 1.00 94.69 203 TRP A CA 1
ATOM 1619 C C . TRP A 1 203 ? -9.807 9.217 11.517 1.00 94.69 203 TRP A C 1
ATOM 1621 O O . TRP A 1 203 ? -10.777 8.508 11.272 1.00 94.69 203 TRP A O 1
ATOM 1631 N N . THR A 1 204 ? -9.543 10.313 10.809 1.00 95.31 204 THR A N 1
ATOM 1632 C CA . THR A 1 204 ? -10.337 10.712 9.636 1.00 95.31 204 THR A CA 1
ATOM 1633 C C . THR A 1 204 ? -9.652 10.232 8.358 1.00 95.31 204 THR A C 1
ATOM 1635 O O . THR A 1 204 ? -8.428 10.313 8.242 1.00 95.31 204 THR A O 1
ATOM 1638 N N . SER A 1 205 ? -10.429 9.742 7.394 1.00 94.06 205 SER A N 1
ATOM 1639 C CA . SER A 1 205 ? -9.909 9.371 6.078 1.00 94.06 205 SER A CA 1
ATOM 1640 C C . SER A 1 205 ? -9.391 10.582 5.291 1.00 94.06 205 SER A C 1
ATOM 1642 O O . SER A 1 205 ? -9.852 11.702 5.513 1.00 94.06 205 SER A O 1
ATOM 1644 N N . PRO A 1 206 ? -8.475 10.389 4.324 1.00 86.56 206 PRO A N 1
ATOM 1645 C CA . PRO A 1 206 ? -7.937 11.479 3.510 1.00 86.56 206 PRO A CA 1
ATOM 1646 C C . PRO A 1 206 ? -8.997 12.258 2.724 1.00 86.56 206 PRO A C 1
ATOM 1648 O O . PRO A 1 206 ? -8.833 13.450 2.495 1.00 86.56 206 PRO A O 1
ATOM 1651 N N . ASP A 1 207 ? -10.091 11.601 2.332 1.00 90.38 207 ASP A N 1
ATOM 1652 C CA . ASP A 1 207 ? -11.229 12.237 1.658 1.00 90.38 207 ASP A CA 1
ATOM 1653 C C . ASP A 1 207 ? -12.201 12.941 2.625 1.00 90.38 207 ASP A C 1
ATOM 1655 O O . ASP A 1 207 ? -13.172 13.556 2.191 1.00 90.38 207 ASP A O 1
ATOM 1659 N N . GLY A 1 208 ? -11.970 12.839 3.937 1.00 95.06 208 GLY A N 1
ATOM 1660 C CA . GLY A 1 208 ? -12.809 13.424 4.977 1.00 95.06 208 GLY A CA 1
ATOM 1661 C C . GLY A 1 208 ?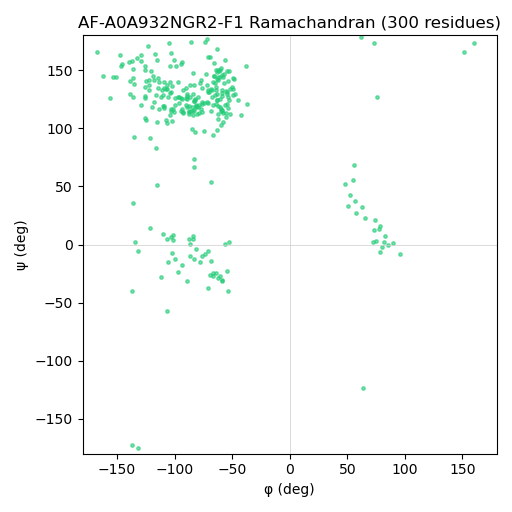 -14.160 12.734 5.192 1.00 95.06 208 GLY A C 1
ATOM 1662 O O . GLY A 1 208 ? -14.934 13.206 6.023 1.00 95.06 208 GLY A O 1
ATOM 1663 N N . ARG A 1 209 ? -14.474 11.644 4.477 1.00 96.56 209 ARG A N 1
ATOM 1664 C CA . ARG A 1 209 ? -15.812 11.014 4.474 1.00 96.56 209 ARG A CA 1
ATOM 1665 C C . ARG A 1 209 ? -15.979 9.886 5.483 1.00 96.56 209 ARG A C 1
ATOM 1667 O O . ARG A 1 209 ? -17.108 9.490 5.776 1.00 96.56 209 ARG A O 1
ATOM 1674 N N . ARG A 1 210 ? -14.881 9.340 5.996 1.00 97.38 210 ARG A N 1
ATOM 1675 C CA . ARG A 1 210 ? -14.870 8.267 6.989 1.00 97.38 210 ARG A CA 1
ATOM 1676 C C . ARG A 1 210 ? -14.158 8.719 8.247 1.00 97.38 210 ARG A C 1
ATOM 1678 O O . ARG A 1 210 ? -13.238 9.537 8.220 1.00 97.38 210 ARG A O 1
ATOM 1685 N N . LEU A 1 211 ? -14.607 8.155 9.351 1.00 96.81 211 LEU A N 1
ATOM 1686 C CA . LEU A 1 211 ? -14.056 8.366 10.672 1.00 96.81 211 LEU A CA 1
ATOM 1687 C C . LEU A 1 211 ? -13.966 7.004 11.343 1.00 96.81 211 LEU A C 1
ATOM 1689 O O . LEU A 1 211 ? -14.959 6.290 11.388 1.00 96.81 211 LEU A O 1
ATOM 1693 N N . VAL A 1 212 ? -12.799 6.635 11.851 1.00 97.12 212 VAL A N 1
ATOM 1694 C CA . VAL A 1 212 ? -12.694 5.533 12.803 1.00 97.12 212 VAL A CA 1
ATOM 1695 C C . VAL A 1 212 ? -12.428 6.124 14.171 1.00 97.12 212 VAL A C 1
ATOM 1697 O O . VAL A 1 212 ? -11.567 6.989 14.310 1.00 97.12 212 VAL A O 1
ATOM 1700 N N . GLU A 1 213 ? -13.154 5.651 15.173 1.00 95.94 213 GLU A N 1
ATOM 1701 C CA . GLU A 1 213 ? -12.882 5.944 16.576 1.00 95.94 213 GLU A CA 1
ATOM 1702 C C . GLU A 1 213 ? -12.557 4.644 17.305 1.00 95.94 213 GLU A C 1
ATOM 1704 O O . GLU A 1 213 ? -13.170 3.607 17.049 1.00 95.94 213 GLU A O 1
ATOM 1709 N N . ILE A 1 214 ? -11.593 4.701 18.219 1.00 94.75 214 ILE A N 1
ATOM 1710 C CA . ILE A 1 214 ? -11.284 3.616 19.148 1.00 94.75 214 ILE A CA 1
ATOM 1711 C C . ILE A 1 214 ? -11.879 4.019 20.492 1.00 94.75 214 ILE A C 1
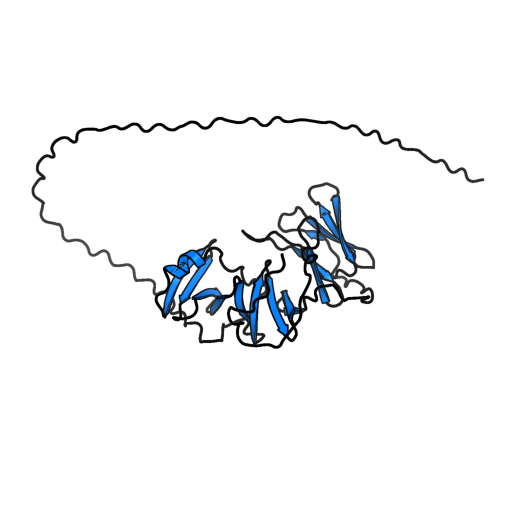ATOM 1713 O O . ILE A 1 214 ? -11.467 5.016 21.086 1.00 94.75 214 ILE A O 1
ATOM 1717 N N . THR A 1 215 ? -12.871 3.262 20.957 1.00 91.44 215 THR A N 1
ATOM 1718 C CA . THR A 1 215 ? -13.671 3.610 22.138 1.00 91.44 215 THR A CA 1
ATOM 1719 C C . THR A 1 215 ? -13.763 2.459 23.138 1.00 91.44 215 THR A C 1
ATOM 1721 O O . THR A 1 215 ? -13.484 1.300 22.828 1.00 91.44 215 THR A O 1
ATOM 1724 N N . GLY A 1 216 ? -14.155 2.789 24.370 1.00 90.31 216 GLY A N 1
ATOM 1725 C CA . GLY A 1 216 ? -14.401 1.808 25.424 1.00 90.31 216 GLY A CA 1
ATOM 1726 C C . GLY A 1 216 ? -13.138 1.165 26.023 1.00 90.31 216 GLY A C 1
ATOM 1727 O O . GLY A 1 216 ? -12.016 1.399 25.567 1.00 90.31 216 GLY A O 1
ATOM 1728 N N . PRO A 1 217 ? -13.309 0.353 27.081 1.00 86.94 217 PRO A N 1
ATOM 1729 C CA . PRO A 1 217 ? -12.200 -0.300 27.782 1.00 86.94 217 PRO A CA 1
ATOM 1730 C C . PRO A 1 217 ? -11.517 -1.390 26.944 1.00 86.94 217 PRO A C 1
ATOM 1732 O O . PRO A 1 217 ? -10.334 -1.653 27.129 1.00 86.94 217 PRO A O 1
ATOM 1735 N N . GLU A 1 218 ? -12.244 -1.988 25.999 1.00 86.69 218 GLU A N 1
ATOM 1736 C CA . GLU A 1 218 ? -11.739 -3.030 25.098 1.00 86.69 218 GLU A CA 1
ATOM 1737 C C . GLU A 1 218 ? -11.084 -2.471 23.829 1.00 86.69 218 GLU A C 1
ATOM 1739 O O . GLU A 1 218 ? -10.734 -3.246 22.945 1.00 86.69 218 GLU A O 1
ATOM 1744 N N . ALA A 1 219 ? -10.947 -1.147 23.699 1.00 92.31 219 ALA A N 1
ATOM 1745 C CA . ALA A 1 219 ? -10.377 -0.513 22.513 1.00 92.31 219 ALA A CA 1
ATOM 1746 C C . ALA A 1 219 ? -11.086 -0.927 21.210 1.00 92.31 219 ALA A C 1
ATOM 1748 O O . ALA A 1 219 ? -10.490 -1.457 20.271 1.00 92.31 219 ALA A O 1
ATOM 1749 N N . GLN A 1 220 ? -12.397 -0.726 21.176 1.00 92.56 220 GLN A N 1
ATOM 1750 C CA . GLN A 1 220 ? -13.250 -1.083 20.051 1.00 92.56 220 GLN A CA 1
ATOM 1751 C C . GLN A 1 220 ? -13.070 -0.068 18.921 1.00 92.56 220 GLN A C 1
ATOM 1753 O O . GLN A 1 220 ? -13.447 1.092 19.079 1.00 92.56 220 GLN A O 1
ATOM 1758 N N . ALA A 1 221 ? -12.515 -0.501 17.785 1.00 95.69 221 ALA A N 1
ATOM 1759 C CA . ALA A 1 221 ? -12.453 0.301 16.568 1.00 95.69 221 ALA A CA 1
ATOM 1760 C C . ALA A 1 221 ? -13.807 0.273 15.850 1.00 95.69 221 ALA A C 1
ATOM 1762 O O . ALA A 1 221 ? -14.289 -0.786 15.436 1.00 95.69 221 ALA A O 1
ATOM 1763 N N . VAL A 1 222 ? -14.404 1.447 15.675 1.00 96.50 222 VAL A N 1
ATOM 1764 C CA . VAL A 1 222 ? -15.712 1.633 15.048 1.00 96.50 222 VAL A CA 1
ATOM 1765 C C . VAL A 1 222 ? -15.594 2.625 13.900 1.00 96.50 222 VAL A C 1
ATOM 1767 O O . VAL A 1 222 ? -15.079 3.723 14.075 1.00 96.50 222 VAL A O 1
ATOM 1770 N N . LEU A 1 223 ? -16.072 2.226 12.724 1.00 97.50 223 LEU A N 1
ATOM 1771 C CA . LEU A 1 223 ? -16.147 3.033 11.514 1.00 97.50 223 LEU A CA 1
ATOM 1772 C C . LEU A 1 223 ? -17.479 3.785 11.440 1.00 97.50 223 LEU A C 1
ATOM 1774 O O . LEU A 1 223 ? -18.553 3.195 11.592 1.00 97.50 223 LEU A O 1
ATOM 1778 N N . PHE A 1 224 ? -17.390 5.064 11.095 1.00 97.62 224 PHE A N 1
ATOM 1779 C CA . PHE A 1 224 ? -18.490 5.993 10.897 1.00 97.62 224 PHE A CA 1
ATOM 1780 C C . PHE A 1 224 ? -18.422 6.663 9.517 1.00 97.62 224 PHE A C 1
ATOM 1782 O O . PHE A 1 224 ? -17.345 6.903 8.959 1.00 97.62 224 PHE A O 1
ATOM 1789 N N . ASP A 1 225 ? -19.593 7.012 8.993 1.00 97.38 225 ASP A N 1
ATOM 1790 C CA . ASP A 1 225 ? -19.789 7.924 7.875 1.00 97.38 225 ASP A CA 1
ATOM 1791 C C . ASP A 1 225 ? -19.831 9.365 8.395 1.00 97.38 225 ASP A C 1
ATOM 1793 O O . ASP A 1 225 ? -20.748 9.753 9.121 1.00 97.38 225 ASP A O 1
ATOM 1797 N N . LYS A 1 226 ? -18.840 10.169 8.008 1.00 97.00 226 LYS A N 1
ATOM 1798 C CA . LYS A 1 226 ? -18.696 11.566 8.438 1.00 97.00 226 LYS A CA 1
ATOM 1799 C C . LYS A 1 226 ? -19.473 12.548 7.549 1.00 97.00 226 LYS A C 1
ATOM 1801 O O . LYS A 1 226 ? -19.427 13.750 7.782 1.00 97.00 226 LYS A O 1
ATOM 1806 N N . THR A 1 227 ? -20.174 12.065 6.520 1.00 96.62 227 THR A N 1
ATOM 1807 C CA . THR A 1 227 ? -21.014 12.920 5.661 1.00 96.62 227 THR A CA 1
ATOM 1808 C C . THR A 1 227 ? -22.350 13.290 6.312 1.00 96.62 227 THR A C 1
ATOM 1810 O O . THR A 1 227 ? -22.998 14.237 5.869 1.00 96.62 227 THR A O 1
ATOM 1813 N N . ALA A 1 228 ? -22.743 12.585 7.378 1.00 92.38 228 ALA A N 1
ATOM 1814 C CA . ALA A 1 228 ? -23.908 12.900 8.197 1.00 92.38 228 ALA A CA 1
ATOM 1815 C C . ALA A 1 228 ? -23.516 13.670 9.472 1.00 92.38 228 ALA A C 1
ATOM 1817 O O . ALA A 1 228 ? -22.410 13.512 9.992 1.00 92.38 228 ALA A O 1
ATOM 1818 N N . THR A 1 229 ? -24.455 14.463 10.000 1.00 94.50 229 THR A N 1
ATOM 1819 C CA . THR A 1 229 ? -24.318 15.154 11.292 1.00 94.50 229 THR A CA 1
ATOM 1820 C C . THR A 1 229 ? -25.512 14.796 12.187 1.00 94.50 229 THR A C 1
ATOM 1822 O O . THR A 1 229 ? -26.621 15.253 11.900 1.00 94.50 229 THR A O 1
ATOM 1825 N N . PRO A 1 230 ? -25.323 13.999 13.261 1.00 93.94 230 PRO A N 1
ATOM 1826 C CA . PRO A 1 230 ? -24.052 13.416 13.716 1.00 93.94 230 PRO A CA 1
ATOM 1827 C C . PRO A 1 230 ? -23.511 12.331 12.757 1.00 93.94 230 PRO A C 1
ATOM 1829 O O . PRO A 1 230 ? -24.291 11.799 11.961 1.00 93.94 230 PRO A O 1
ATOM 1832 N N . PRO A 1 231 ? -22.207 11.983 12.831 1.00 97.19 231 PRO A N 1
ATOM 1833 C CA . PRO A 1 231 ? -21.637 10.895 12.039 1.00 97.19 231 PRO A CA 1
ATOM 1834 C C . PRO A 1 231 ? -22.429 9.593 12.193 1.00 97.19 231 PRO A C 1
ATOM 1836 O O . PRO A 1 231 ? -22.781 9.189 13.303 1.00 97.19 231 PRO A O 1
ATOM 1839 N N . GLY A 1 232 ? -22.721 8.934 11.074 1.00 96.06 232 GLY A N 1
ATOM 1840 C CA . GLY A 1 232 ? -23.520 7.711 11.050 1.00 96.06 232 GLY A CA 1
ATOM 1841 C C . GLY A 1 232 ? -22.661 6.482 11.326 1.00 96.06 232 GLY A C 1
ATOM 1842 O O . GLY A 1 232 ? -21.645 6.294 10.668 1.00 96.06 232 GLY A O 1
ATOM 1843 N N . TYR A 1 233 ? -23.052 5.617 12.261 1.00 96.50 233 TYR A N 1
ATOM 1844 C CA . TYR A 1 233 ? -22.376 4.329 12.453 1.00 96.50 233 TYR A CA 1
ATOM 1845 C C . TYR A 1 233 ? -22.431 3.495 11.165 1.00 96.50 233 TYR A C 1
ATOM 1847 O O . TYR A 1 233 ? -23.506 3.301 10.596 1.00 96.50 233 TYR A O 1
ATOM 1855 N N . LEU A 1 234 ? -21.283 2.970 10.736 1.00 95.25 234 LEU A N 1
ATOM 1856 C CA . LEU A 1 234 ? -21.200 2.035 9.617 1.00 95.25 234 LEU A CA 1
ATOM 1857 C C . LEU A 1 234 ? -20.920 0.620 10.108 1.00 95.25 234 LEU A C 1
ATOM 1859 O O . LEU A 1 234 ? -21.668 -0.307 9.784 1.00 95.25 234 LEU A O 1
ATOM 1863 N N . ARG A 1 235 ? -19.819 0.427 10.847 1.00 96.38 235 ARG A N 1
ATOM 1864 C CA . ARG A 1 235 ? -19.325 -0.924 11.131 1.00 96.38 235 ARG A CA 1
ATOM 1865 C C . ARG A 1 235 ? -18.350 -0.994 12.299 1.00 96.38 235 ARG A C 1
ATOM 1867 O O . ARG A 1 235 ? -17.496 -0.135 12.466 1.00 96.38 235 ARG A O 1
ATOM 1874 N N . PHE A 1 236 ? -18.417 -2.086 13.046 1.00 94.12 236 PHE A N 1
ATOM 1875 C CA . PHE A 1 236 ? -17.385 -2.495 13.992 1.00 94.12 236 PHE A CA 1
ATOM 1876 C C . PHE A 1 236 ? -16.222 -3.174 13.255 1.00 94.12 236 PHE A C 1
ATOM 1878 O O . PHE A 1 236 ? -16.446 -4.118 12.495 1.00 94.12 236 PHE A O 1
ATOM 1885 N N . LEU A 1 237 ? -14.996 -2.695 13.475 1.00 93.75 237 LEU A N 1
ATOM 1886 C CA . LEU A 1 237 ? -13.782 -3.200 12.823 1.00 93.75 237 LEU A CA 1
ATOM 1887 C C . LEU A 1 237 ? -13.020 -4.207 13.700 1.00 93.75 237 LEU A C 1
ATOM 1889 O O . LEU A 1 237 ? -12.297 -5.049 13.179 1.00 93.75 237 LEU A O 1
ATOM 1893 N N . GLY A 1 238 ? -13.190 -4.163 15.021 1.00 90.50 238 GLY A N 1
ATOM 1894 C CA . GLY A 1 238 ? -12.580 -5.126 15.939 1.00 90.50 238 GLY A CA 1
ATOM 1895 C C . GLY A 1 238 ? -12.314 -4.547 17.326 1.00 90.50 238 GLY A C 1
ATOM 1896 O O . GLY A 1 238 ? -12.365 -3.334 17.523 1.00 90.50 238 GLY A O 1
ATOM 1897 N N . ALA A 1 239 ? -12.037 -5.427 18.288 1.00 90.56 239 ALA A N 1
ATOM 1898 C CA . ALA A 1 239 ? -11.626 -5.068 19.645 1.00 90.56 239 ALA A CA 1
ATOM 1899 C C . ALA A 1 239 ? -10.107 -5.206 19.803 1.00 90.56 239 ALA A C 1
ATOM 1901 O O . ALA A 1 239 ? -9.462 -5.932 19.046 1.00 90.56 239 ALA A O 1
ATOM 1902 N N . GLY A 1 240 ? -9.543 -4.521 20.793 1.00 88.69 240 GLY A N 1
ATOM 1903 C CA . GLY A 1 240 ? -8.106 -4.468 21.037 1.00 88.69 240 GLY A CA 1
ATOM 1904 C C . GLY A 1 240 ? -7.362 -3.595 20.029 1.00 88.69 240 GLY A C 1
ATOM 1905 O O . GLY A 1 240 ? -6.172 -3.802 19.828 1.00 88.69 240 GLY A O 1
ATOM 1906 N N . ALA A 1 241 ? -8.032 -2.662 19.349 1.00 92.38 241 ALA A N 1
ATOM 1907 C CA . ALA A 1 241 ? -7.392 -1.797 18.368 1.00 92.38 241 ALA A CA 1
ATOM 1908 C C . ALA A 1 241 ? -6.430 -0.813 19.051 1.00 92.38 241 ALA A C 1
ATOM 1910 O O . ALA A 1 241 ? -6.763 -0.180 20.048 1.00 92.38 241 ALA A O 1
ATOM 1911 N N . GLN A 1 242 ? -5.227 -0.677 18.501 1.00 90.62 242 GLN A N 1
ATOM 1912 C CA . GLN A 1 242 ? -4.205 0.255 18.976 1.00 90.62 242 GLN A CA 1
ATOM 1913 C C . GLN A 1 242 ? -3.938 1.387 17.992 1.00 90.62 242 GLN A C 1
ATOM 1915 O O . GLN A 1 242 ? -3.511 2.471 18.380 1.00 90.62 242 GLN A O 1
ATOM 1920 N N . ARG A 1 243 ? -4.14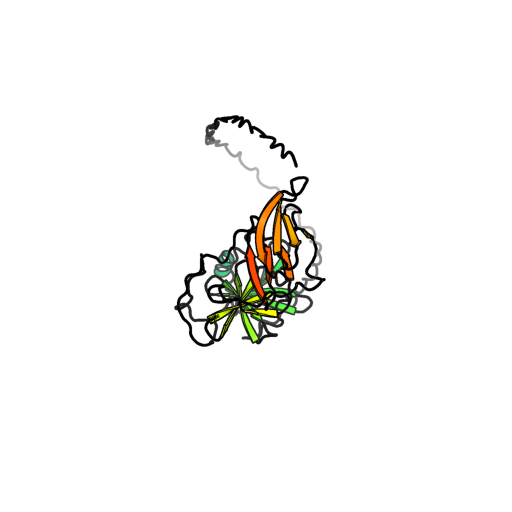9 1.143 16.700 1.00 89.88 243 ARG A N 1
ATOM 1921 C CA . ARG A 1 243 ? -3.858 2.142 15.680 1.00 89.88 243 ARG A CA 1
ATOM 1922 C C . ARG A 1 243 ? -4.761 1.965 14.487 1.00 89.88 243 ARG A C 1
ATOM 1924 O O . ARG A 1 243 ? -5.045 0.843 14.079 1.00 89.88 243 ARG A O 1
ATOM 1931 N N . VAL A 1 244 ? -5.146 3.083 13.892 1.00 92.94 24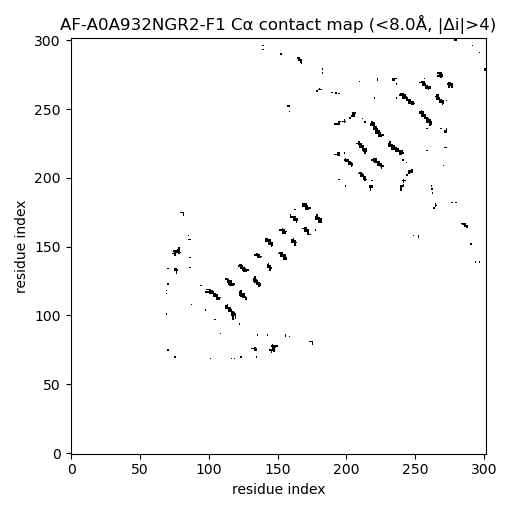4 VAL A N 1
ATOM 1932 C CA . VAL A 1 244 ? -5.875 3.092 12.630 1.00 92.94 244 VAL A CA 1
ATOM 1933 C C . VAL A 1 244 ? -5.126 3.941 11.628 1.00 92.94 244 VAL A C 1
ATOM 1935 O O . VAL A 1 244 ? -4.560 4.987 11.954 1.00 92.94 244 VAL A O 1
ATOM 1938 N N . ARG A 1 245 ? -5.114 3.475 10.386 1.00 90.19 245 ARG A N 1
ATOM 1939 C CA . ARG A 1 245 ? -4.575 4.204 9.248 1.00 90.19 245 ARG A CA 1
ATOM 1940 C C . ARG A 1 245 ? -5.523 4.076 8.087 1.00 90.19 245 ARG A C 1
ATOM 1942 O O . ARG A 1 245 ? -6.057 3.003 7.828 1.00 90.19 245 ARG A O 1
ATOM 1949 N N . PHE A 1 246 ? -5.634 5.156 7.344 1.00 88.69 246 PHE A N 1
ATOM 1950 C CA . PHE A 1 246 ? -6.245 5.132 6.033 1.00 88.69 246 PHE A CA 1
ATOM 1951 C C . PHE A 1 246 ? -5.148 5.163 4.983 1.00 88.69 246 PHE A C 1
ATOM 1953 O O . PHE A 1 246 ? -4.202 5.949 5.089 1.00 88.69 246 PHE A O 1
ATOM 1960 N N . SER A 1 247 ? -5.285 4.334 3.958 1.00 83.75 247 SER A N 1
ATOM 1961 C CA . SER A 1 247 ? -4.578 4.557 2.707 1.00 83.75 247 SER A CA 1
ATOM 1962 C C . SER A 1 247 ? -5.382 5.545 1.857 1.00 83.75 247 SER A C 1
ATOM 1964 O O . SER A 1 247 ? -6.611 5.593 1.910 1.00 83.75 247 SER A O 1
ATOM 1966 N N . THR A 1 248 ? -4.694 6.364 1.065 1.00 74.44 248 THR A N 1
ATOM 1967 C CA . THR A 1 248 ? -5.340 7.279 0.109 1.00 74.44 248 THR A CA 1
ATOM 1968 C C . THR A 1 248 ? -5.914 6.548 -1.104 1.00 74.44 248 THR A C 1
ATOM 1970 O O . THR A 1 248 ? -6.572 7.170 -1.932 1.00 74.44 248 THR A O 1
ATOM 1973 N N . GLY A 1 249 ? -5.623 5.250 -1.245 1.00 65.31 249 GLY A N 1
ATOM 1974 C CA . GLY A 1 249 ? -5.689 4.577 -2.534 1.00 65.31 249 GLY A CA 1
ATOM 1975 C C . GLY A 1 249 ? -4.706 5.187 -3.542 1.00 65.31 249 GLY A C 1
ATOM 1976 O O . GLY A 1 249 ? -3.966 6.135 -3.252 1.00 65.31 249 GLY A O 1
ATOM 1977 N N . GLY A 1 250 ? -4.684 4.616 -4.737 1.00 60.88 250 GLY A N 1
ATOM 1978 C CA . GLY A 1 250 ? -3.977 5.126 -5.908 1.00 60.88 250 GLY A CA 1
ATOM 1979 C C . GLY A 1 250 ? -4.863 5.006 -7.144 1.00 60.88 250 GLY A C 1
ATOM 1980 O O . GLY A 1 250 ? -6.024 4.627 -7.040 1.00 60.88 250 GLY A O 1
ATOM 1981 N N . ALA A 1 251 ? -4.315 5.283 -8.329 1.00 54.84 251 ALA A N 1
ATOM 1982 C CA . ALA A 1 251 ? -5.060 5.166 -9.590 1.00 54.84 251 ALA A CA 1
ATOM 1983 C C . ALA A 1 251 ? -5.697 3.774 -9.803 1.00 54.84 251 ALA A C 1
ATOM 1985 O O . ALA A 1 251 ? -6.671 3.659 -10.539 1.00 54.84 251 ALA A O 1
ATOM 1986 N N . GLU A 1 252 ? -5.160 2.741 -9.147 1.00 45.91 252 GLU A N 1
ATOM 1987 C CA . GLU A 1 252 ? -5.590 1.347 -9.303 1.00 45.91 252 GLU A CA 1
ATOM 1988 C C . GLU A 1 252 ? -5.769 0.589 -7.982 1.00 45.91 252 GLU A C 1
ATOM 1990 O O . GLU A 1 252 ? -6.097 -0.593 -7.990 1.00 45.91 252 GLU A O 1
ATOM 1995 N N . SER A 1 253 ? -5.564 1.243 -6.838 1.00 60.53 253 SER A N 1
ATOM 1996 C CA . SER A 1 253 ? -5.848 0.641 -5.536 1.00 60.53 253 SER A CA 1
ATOM 1997 C C . SER A 1 253 ? -6.944 1.426 -4.847 1.00 60.53 253 SER A C 1
ATOM 1999 O O . SER A 1 253 ? -6.869 2.650 -4.717 1.00 60.53 253 SER A O 1
ATOM 2001 N N . LEU A 1 254 ? -7.971 0.711 -4.395 1.00 76.94 254 LEU A N 1
ATOM 2002 C CA . LEU A 1 254 ? -9.009 1.317 -3.582 1.00 76.94 254 LEU A CA 1
ATOM 2003 C C . LEU A 1 254 ? -8.406 1.766 -2.242 1.00 76.94 254 LEU A C 1
ATOM 2005 O O . LEU A 1 254 ? -7.497 1.108 -1.729 1.00 76.94 254 LEU A O 1
ATOM 2009 N N . PRO A 1 255 ? -8.880 2.883 -1.674 1.00 81.12 255 PRO A N 1
ATOM 2010 C CA . PRO A 1 255 ? -8.542 3.255 -0.310 1.00 81.12 255 PRO A CA 1
ATOM 2011 C C . PRO A 1 255 ? -8.964 2.150 0.665 1.00 81.12 255 PRO A C 1
ATOM 2013 O O . PRO A 1 255 ? -9.982 1.479 0.485 1.00 81.12 255 PRO A O 1
ATOM 2016 N N . THR A 1 256 ? -8.157 1.965 1.699 1.00 89.56 256 THR A N 1
ATOM 2017 C CA . THR A 1 256 ? -8.290 0.895 2.688 1.00 89.56 256 THR A CA 1
ATOM 2018 C C . THR A 1 256 ? -8.070 1.432 4.090 1.00 89.56 256 THR A C 1
ATOM 2020 O O . THR A 1 256 ? -7.417 2.459 4.295 1.00 89.56 256 THR A O 1
ATOM 2023 N N . ILE A 1 257 ? -8.604 0.709 5.066 1.00 92.75 257 ILE A N 1
ATOM 2024 C CA . ILE A 1 257 ? -8.425 0.963 6.489 1.00 92.75 257 ILE A CA 1
ATOM 2025 C C . ILE A 1 257 ? -7.542 -0.152 7.038 1.00 92.75 257 ILE A C 1
ATOM 2027 O O . ILE A 1 257 ? -7.910 -1.322 6.974 1.00 92.75 257 ILE A O 1
ATOM 2031 N N . LEU A 1 258 ? -6.384 0.203 7.583 1.00 89.81 258 LEU A N 1
ATOM 2032 C CA . LEU A 1 258 ? -5.532 -0.713 8.330 1.00 89.81 258 LEU A CA 1
ATOM 2033 C C . LEU A 1 258 ? -5.772 -0.473 9.817 1.00 89.81 258 LEU A C 1
ATOM 2035 O O . LEU A 1 258 ? -5.545 0.634 10.308 1.00 89.81 258 LEU A O 1
ATOM 2039 N N . VAL A 1 259 ? -6.222 -1.510 10.518 1.00 91.06 259 VAL A N 1
ATOM 2040 C CA . VAL A 1 259 ? -6.367 -1.505 11.976 1.00 91.06 259 VAL A CA 1
ATOM 2041 C C . VAL A 1 259 ? -5.297 -2.413 12.564 1.00 91.06 259 VAL A C 1
ATOM 2043 O O . VAL A 1 259 ? -5.276 -3.606 12.271 1.00 91.06 259 VAL A O 1
ATOM 2046 N N . GLU A 1 260 ? -4.400 -1.841 13.363 1.00 86.56 260 GLU A N 1
ATOM 2047 C CA . GLU A 1 260 ? -3.400 -2.571 14.147 1.00 86.56 260 GLU A CA 1
ATOM 2048 C C . GLU A 1 260 ? -4.034 -2.912 15.500 1.00 86.56 260 GLU A C 1
ATOM 2050 O O . GLU A 1 260 ? -4.572 -2.030 16.176 1.00 86.56 260 GLU A O 1
ATOM 2055 N N . PHE A 1 261 ? -3.988 -4.181 15.887 1.00 88.00 261 PHE A N 1
ATOM 2056 C CA . PHE A 1 261 ? -4.499 -4.682 17.153 1.00 88.00 261 PHE A CA 1
ATOM 2057 C C . PHE A 1 261 ? -3.353 -4.957 18.114 1.00 88.00 261 PHE A C 1
ATOM 2059 O O . PHE A 1 261 ? -2.216 -5.262 17.745 1.00 88.00 261 PHE A O 1
ATOM 2066 N N . ALA A 1 262 ? -3.675 -4.886 19.388 1.00 82.12 262 ALA A N 1
ATOM 2067 C CA . ALA A 1 262 ? -2.773 -5.272 20.434 1.00 82.12 262 ALA A CA 1
ATOM 2068 C C . ALA A 1 262 ? -2.414 -6.767 20.323 1.00 82.12 262 ALA A C 1
ATOM 2070 O O . ALA A 1 262 ? -3.238 -7.599 19.948 1.00 82.12 262 ALA A O 1
ATOM 2071 N N . GLY A 1 263 ? -1.153 -7.095 20.607 1.00 73.56 263 GLY A N 1
ATOM 2072 C CA . GLY A 1 263 ? -0.567 -8.396 20.261 1.00 73.56 263 GLY A CA 1
ATOM 2073 C C . GLY A 1 263 ? 0.092 -8.433 18.875 1.00 73.56 263 GLY A C 1
ATOM 2074 O O . GLY A 1 263 ? 0.619 -9.469 18.491 1.00 73.56 263 GLY A O 1
ATOM 2075 N N . GLY A 1 264 ? 0.107 -7.310 18.145 1.00 71.06 264 GLY A N 1
ATOM 2076 C CA . GLY A 1 264 ? 0.848 -7.153 16.887 1.00 71.06 264 GLY A CA 1
ATOM 2077 C C . GLY A 1 264 ? 0.109 -7.638 15.638 1.00 71.06 264 GLY A C 1
ATOM 2078 O O . GLY A 1 264 ? 0.643 -7.522 14.537 1.00 71.06 264 GLY A O 1
ATOM 2079 N N . GLY A 1 265 ? -1.112 -8.155 15.792 1.00 78.00 265 GLY A N 1
ATOM 2080 C CA . GLY A 1 265 ? -1.985 -8.481 14.669 1.00 78.00 265 GLY A CA 1
ATOM 2081 C C . GLY A 1 265 ? -2.517 -7.226 13.980 1.00 78.00 265 GLY A C 1
ATOM 2082 O O . GLY A 1 265 ? -2.542 -6.140 14.554 1.00 78.00 265 GLY A O 1
ATOM 2083 N N . PHE A 1 266 ? -2.992 -7.367 12.749 1.00 85.19 266 PHE A N 1
ATOM 2084 C CA . PHE A 1 266 ? -3.682 -6.292 12.042 1.00 85.19 266 PHE A CA 1
ATOM 2085 C C . PHE A 1 266 ? -4.757 -6.860 11.113 1.00 85.19 266 PHE A C 1
ATOM 2087 O O . PHE A 1 266 ? -4.750 -8.047 10.788 1.00 85.19 266 PHE A O 1
ATOM 2094 N N . ALA A 1 267 ? -5.685 -6.011 10.681 1.00 85.62 267 ALA A N 1
ATOM 2095 C CA . ALA A 1 267 ? -6.640 -6.335 9.627 1.00 85.62 267 ALA A CA 1
ATOM 2096 C C . ALA A 1 267 ? -6.774 -5.177 8.638 1.00 85.62 267 ALA A C 1
ATOM 2098 O O . ALA A 1 267 ? -6.600 -4.006 8.990 1.00 85.62 267 ALA A O 1
ATOM 2099 N N . LEU A 1 268 ? -7.090 -5.534 7.393 1.00 85.81 268 LEU A N 1
ATOM 2100 C CA . LEU A 1 268 ? -7.376 -4.597 6.315 1.00 85.81 268 LEU A CA 1
ATOM 2101 C C . LEU A 1 268 ? -8.870 -4.611 6.008 1.00 85.81 268 LEU A C 1
ATOM 2103 O O . LEU A 1 268 ? -9.473 -5.675 5.849 1.00 85.81 268 LEU A O 1
ATOM 2107 N N . PHE A 1 269 ? -9.443 -3.423 5.878 1.00 92.31 269 PHE A N 1
ATOM 2108 C CA . PHE A 1 269 ? -10.836 -3.222 5.513 1.00 92.31 269 PHE A CA 1
ATOM 2109 C C . PHE A 1 269 ? -10.947 -2.304 4.299 1.00 92.31 269 PHE A C 1
ATOM 2111 O O . PHE A 1 269 ? -10.081 -1.459 4.064 1.00 92.31 269 PHE A O 1
ATOM 2118 N N . ASP A 1 270 ? -12.025 -2.456 3.539 1.00 92.56 270 ASP A N 1
ATOM 2119 C CA . ASP A 1 270 ? -12.448 -1.450 2.573 1.00 92.56 270 ASP A CA 1
ATOM 2120 C C . ASP A 1 270 ? -13.018 -0.209 3.292 1.00 92.56 270 ASP A C 1
ATOM 2122 O O . ASP A 1 270 ? -13.147 -0.163 4.521 1.00 92.56 270 ASP A O 1
ATOM 2126 N N . MET A 1 271 ? -13.387 0.816 2.523 1.00 94.25 271 MET A N 1
ATOM 2127 C CA . MET A 1 271 ? -13.969 2.051 3.066 1.00 94.25 271 MET A CA 1
ATOM 2128 C C . MET A 1 271 ? -15.396 1.901 3.616 1.00 94.25 271 MET A C 1
ATOM 2130 O O . MET A 1 271 ? -15.919 2.855 4.193 1.00 94.25 271 MET A O 1
ATOM 2134 N N . ASP A 1 272 ? -16.019 0.732 3.468 1.00 95.44 272 ASP A N 1
ATOM 2135 C CA . ASP A 1 272 ? -17.300 0.375 4.089 1.00 95.44 272 ASP A CA 1
ATOM 2136 C C . ASP A 1 272 ? -17.099 -0.521 5.330 1.00 95.44 272 ASP A C 1
ATOM 2138 O O . ASP A 1 272 ? -18.064 -0.977 5.955 1.00 95.44 272 ASP A O 1
ATOM 2142 N N . GLY A 1 273 ? -15.841 -0.780 5.703 1.00 94.50 273 GLY A N 1
ATOM 2143 C CA . GLY A 1 273 ? -15.456 -1.609 6.837 1.00 94.50 273 GLY A CA 1
ATOM 2144 C C . GLY A 1 273 ? -15.576 -3.112 6.578 1.00 94.50 273 GLY A C 1
ATOM 2145 O O . GLY A 1 273 ? -15.564 -3.887 7.536 1.00 94.50 273 GLY A O 1
ATOM 2146 N N . ARG A 1 274 ? -15.738 -3.568 5.330 1.00 92.19 274 ARG A N 1
ATOM 2147 C CA . ARG A 1 274 ? -15.680 -5.002 5.009 1.00 92.19 274 ARG A CA 1
ATOM 2148 C C . ARG A 1 274 ? -14.231 -5.453 5.017 1.00 92.19 274 ARG A C 1
ATOM 2150 O O . ARG A 1 274 ? -13.364 -4.798 4.449 1.00 92.19 274 ARG A O 1
ATOM 2157 N N . ARG A 1 275 ? -13.976 -6.592 5.654 1.00 89.88 275 ARG A N 1
ATOM 2158 C CA . ARG A 1 275 ? -12.645 -7.193 5.714 1.00 89.88 275 ARG A CA 1
ATOM 2159 C C . ARG A 1 275 ? -12.196 -7.612 4.311 1.00 89.88 275 ARG A C 1
ATOM 2161 O O . ARG A 1 275 ? -12.934 -8.316 3.627 1.00 89.88 275 ARG A O 1
ATOM 2168 N N . LEU A 1 276 ? -11.002 -7.192 3.902 1.00 80.12 276 LEU A N 1
ATOM 2169 C CA . LEU A 1 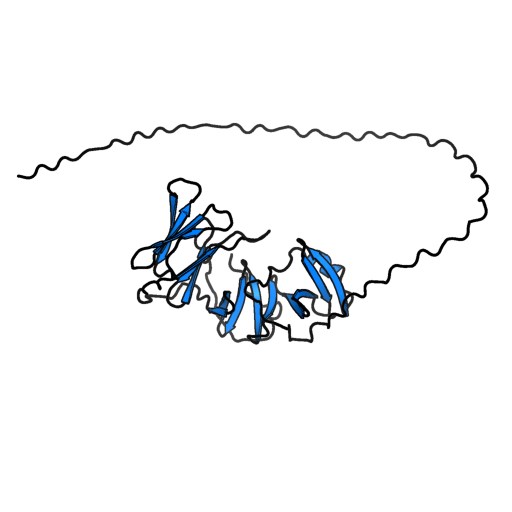276 ? -10.427 -7.495 2.583 1.00 80.12 276 LEU A CA 1
ATOM 2170 C C . LEU A 1 276 ? -9.666 -8.830 2.545 1.00 80.12 276 LEU A C 1
ATOM 2172 O O . LEU A 1 276 ? -9.299 -9.307 1.481 1.00 80.12 276 LEU A O 1
ATOM 2176 N N . ASP A 1 277 ? -9.433 -9.449 3.697 1.00 70.62 277 ASP A N 1
ATOM 2177 C CA . ASP A 1 277 ? -8.625 -10.660 3.886 1.00 70.62 277 ASP A CA 1
ATOM 2178 C C . ASP A 1 277 ? -9.463 -11.948 4.052 1.00 70.62 277 ASP A C 1
ATOM 2180 O O . ASP A 1 277 ? -8.928 -13.011 4.366 1.00 70.62 277 ASP A O 1
ATOM 2184 N N . ALA A 1 278 ? -10.783 -11.880 3.842 1.00 50.03 278 ALA A N 1
ATOM 2185 C CA . ALA A 1 278 ? -11.711 -12.971 4.160 1.00 50.03 278 ALA A CA 1
ATOM 2186 C C . ALA A 1 278 ? -11.699 -14.158 3.167 1.00 50.03 2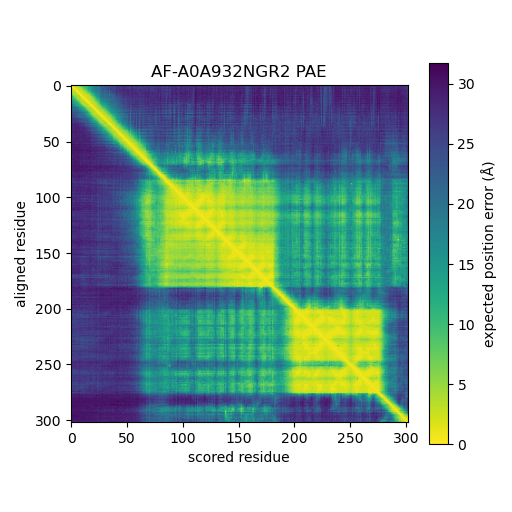78 ALA A C 1
ATOM 2188 O O . ALA A 1 278 ? -12.276 -15.201 3.473 1.00 50.03 278 ALA A O 1
ATOM 2189 N N . ASN A 1 279 ? -11.026 -14.046 2.014 1.00 39.47 279 ASN A N 1
ATOM 2190 C CA . ASN A 1 279 ? -11.120 -15.028 0.919 1.00 39.47 279 ASN A CA 1
ATOM 2191 C C . ASN A 1 279 ? -9.938 -16.007 0.763 1.00 39.47 279 ASN A C 1
ATOM 2193 O O . ASN A 1 279 ? -9.933 -16.810 -0.169 1.00 39.47 279 ASN A O 1
ATOM 2197 N N . ALA A 1 280 ? -8.954 -16.036 1.664 1.00 34.19 280 ALA A N 1
ATOM 2198 C CA . ALA A 1 280 ? -7.812 -16.942 1.505 1.00 34.19 280 ALA A CA 1
ATOM 2199 C C . ALA A 1 280 ? -8.090 -18.358 2.067 1.00 34.19 280 ALA A C 1
ATOM 2201 O O . ALA A 1 280 ? -7.978 -18.610 3.269 1.00 34.19 280 ALA A O 1
ATOM 2202 N N . SER A 1 281 ? -8.430 -19.310 1.191 1.00 30.11 281 SER A N 1
ATOM 2203 C CA . SER A 1 281 ? -8.177 -20.741 1.437 1.00 30.11 281 SER A CA 1
ATOM 2204 C C . SER A 1 281 ? -6.787 -21.098 0.897 1.00 30.11 281 SER A C 1
ATOM 2206 O O . SER A 1 281 ? -6.484 -20.815 -0.257 1.00 30.11 281 SER A O 1
ATOM 2208 N N . ALA A 1 282 ? -5.939 -21.675 1.752 1.00 28.83 282 ALA A N 1
ATOM 2209 C CA . ALA A 1 282 ? -4.513 -21.921 1.508 1.00 28.83 282 ALA A CA 1
ATOM 2210 C C . ALA A 1 282 ? -4.209 -23.321 0.933 1.00 28.83 282 ALA A C 1
ATOM 2212 O O . ALA A 1 282 ? -4.943 -24.267 1.229 1.00 28.83 282 ALA A O 1
ATOM 2213 N N . PRO A 1 283 ? -3.060 -23.482 0.245 1.00 27.48 283 PRO A N 1
ATOM 2214 C CA . PRO A 1 283 ? -2.231 -24.684 0.375 1.00 27.48 283 PRO A CA 1
ATOM 2215 C C . PRO A 1 283 ? -0.766 -24.400 0.806 1.00 27.48 283 PRO A C 1
ATOM 2217 O O . PRO A 1 283 ? -0.345 -23.254 0.924 1.00 27.48 283 PRO A O 1
ATOM 2220 N N . ALA A 1 284 ? -0.049 -25.494 1.111 1.00 27.44 284 ALA A N 1
ATOM 2221 C CA . ALA A 1 284 ? 1.055 -25.696 2.074 1.00 27.44 284 ALA A CA 1
ATOM 2222 C C . ALA A 1 284 ? 2.513 -25.358 1.589 1.00 27.44 284 ALA A C 1
ATOM 2224 O O . ALA A 1 284 ? 2.691 -25.037 0.417 1.00 27.44 284 ALA A O 1
ATOM 2225 N N . PRO A 1 285 ? 3.555 -25.409 2.470 1.00 39.75 285 PRO A N 1
ATOM 2226 C CA . PRO A 1 285 ? 4.790 -24.591 2.409 1.00 39.75 285 PRO A CA 1
ATOM 2227 C C . PRO A 1 285 ? 6.066 -25.298 1.876 1.00 39.75 285 PRO A C 1
ATOM 2229 O O . PRO A 1 285 ? 6.134 -26.522 1.920 1.00 39.75 285 PRO A O 1
ATOM 2232 N N . SER A 1 286 ? 7.130 -24.543 1.513 1.00 26.38 286 SER A N 1
ATOM 2233 C CA . SER A 1 286 ? 8.558 -24.954 1.657 1.00 26.38 286 SER A CA 1
ATOM 2234 C C . SER A 1 286 ? 9.592 -23.804 1.467 1.00 26.38 286 SER A C 1
ATOM 2236 O O . SER A 1 286 ? 9.246 -22.716 1.025 1.00 26.38 286 SER A O 1
ATOM 2238 N N . GLN A 1 287 ? 10.847 -24.068 1.871 1.00 26.36 287 GLN A N 1
ATOM 2239 C CA . GLN A 1 287 ? 12.011 -23.218 2.220 1.00 26.36 287 GLN A CA 1
ATOM 2240 C C . GLN A 1 287 ? 12.539 -22.197 1.178 1.00 26.36 287 GLN A C 1
ATOM 2242 O O . GLN A 1 287 ? 12.347 -22.346 -0.021 1.00 26.36 287 GLN A O 1
ATOM 2247 N N . ALA A 1 288 ? 13.266 -21.174 1.664 1.00 43.88 288 ALA A N 1
ATOM 2248 C CA . ALA A 1 288 ? 13.657 -19.944 0.953 1.00 43.88 288 ALA A CA 1
ATOM 2249 C C . ALA A 1 288 ? 14.747 -20.108 -0.141 1.00 43.88 288 ALA A C 1
ATOM 2251 O O . ALA A 1 288 ? 15.875 -20.487 0.188 1.00 43.88 288 ALA A O 1
ATOM 2252 N N . PRO A 1 289 ? 14.470 -19.723 -1.410 1.00 38.47 289 PRO A N 1
ATOM 2253 C CA . PRO A 1 289 ? 15.471 -19.660 -2.475 1.00 38.47 289 PRO A CA 1
ATOM 2254 C C . PRO A 1 289 ? 15.439 -18.335 -3.277 1.00 38.47 289 PRO A C 1
ATOM 2256 O O . PRO A 1 289 ? 14.706 -17.395 -2.970 1.00 38.47 289 PRO A O 1
ATOM 2259 N N . ARG A 1 290 ? 16.268 -18.275 -4.332 1.00 38.59 290 ARG A N 1
ATOM 2260 C CA . ARG A 1 290 ? 16.240 -17.292 -5.441 1.00 38.59 290 ARG A CA 1
ATOM 2261 C C . ARG A 1 290 ? 14.795 -16.937 -5.861 1.00 38.59 290 ARG A C 1
ATOM 2263 O O . ARG A 1 290 ? 13.935 -17.804 -5.709 1.00 38.59 290 ARG A O 1
ATOM 2270 N N . PRO A 1 291 ? 14.515 -15.738 -6.437 1.00 41.34 291 PRO A N 1
ATOM 2271 C CA . PRO A 1 291 ? 13.179 -15.418 -6.957 1.00 41.34 291 PRO A CA 1
ATOM 2272 C C . PRO A 1 291 ? 12.640 -16.615 -7.768 1.00 41.34 291 PRO A C 1
ATOM 2274 O O . PRO A 1 291 ? 13.361 -17.108 -8.640 1.00 41.34 291 PRO A O 1
ATOM 2277 N N . PRO A 1 292 ? 11.453 -17.147 -7.424 1.00 41.69 292 PRO A N 1
ATOM 2278 C CA . PRO A 1 292 ? 11.057 -18.524 -7.744 1.00 41.69 292 PRO A CA 1
ATOM 2279 C C . PRO A 1 292 ? 10.977 -18.734 -9.257 1.00 41.69 292 PRO A C 1
ATOM 2281 O O . PRO A 1 292 ? 10.313 -17.920 -9.886 1.00 41.69 292 PRO A O 1
ATOM 2284 N N . PRO A 1 293 ? 11.593 -19.760 -9.879 1.00 49.00 293 PRO A N 1
ATOM 2285 C CA . PRO A 1 293 ? 11.476 -20.004 -11.325 1.00 49.00 293 PRO A CA 1
ATOM 2286 C C . PRO A 1 293 ? 10.001 -20.100 -11.768 1.00 49.00 293 PRO A C 1
ATOM 2288 O O . PRO A 1 293 ? 9.157 -20.531 -10.989 1.00 49.00 293 PRO A O 1
ATOM 2291 N N . MET A 1 294 ? 9.695 -19.694 -13.013 1.00 39.84 294 MET A N 1
ATOM 2292 C CA . MET A 1 294 ? 8.345 -19.412 -13.566 1.00 39.84 294 MET A CA 1
ATOM 2293 C C . MET A 1 294 ? 7.253 -20.509 -13.435 1.00 39.84 294 MET A C 1
ATOM 2295 O O . MET A 1 294 ? 6.148 -20.305 -13.926 1.00 39.84 294 MET A O 1
ATOM 2299 N N . GLY A 1 295 ? 7.519 -21.657 -12.807 1.00 39.50 295 GLY A N 1
ATOM 2300 C CA . GLY A 1 295 ? 6.600 -22.797 -12.724 1.0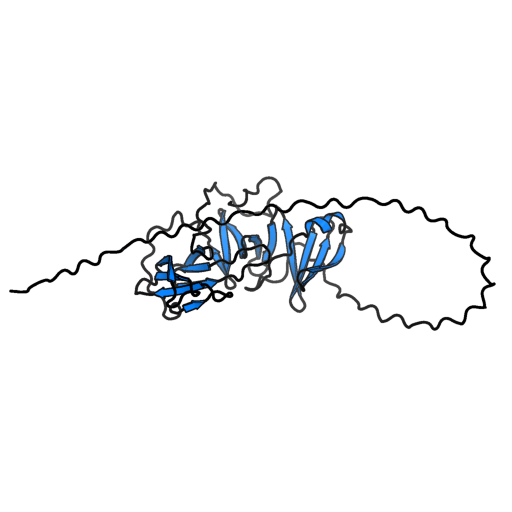0 39.50 295 GLY A CA 1
ATOM 2301 C C . GLY A 1 295 ? 5.794 -22.947 -11.427 1.00 39.50 295 GLY A C 1
ATOM 2302 O O . GLY A 1 295 ? 4.863 -23.741 -11.420 1.00 39.50 295 GLY A O 1
ATOM 2303 N N . GLU A 1 296 ? 6.108 -22.220 -10.348 1.00 39.09 296 GLU A N 1
ATOM 2304 C CA . GLU A 1 296 ? 5.529 -22.493 -9.012 1.00 39.09 296 GLU A CA 1
ATOM 2305 C C . GLU A 1 296 ? 5.087 -21.235 -8.245 1.00 39.09 296 GLU A C 1
ATOM 2307 O O . GLU A 1 296 ? 5.199 -21.153 -7.023 1.00 39.09 296 GLU A O 1
ATOM 2312 N N . LEU A 1 297 ? 4.570 -20.218 -8.936 1.00 42.12 297 LEU A N 1
ATOM 2313 C CA . LEU A 1 297 ? 3.887 -19.128 -8.235 1.00 42.12 297 LEU A CA 1
ATOM 2314 C C . LEU A 1 297 ? 2.448 -19.558 -7.915 1.00 42.12 297 LEU A C 1
ATOM 2316 O O . LEU A 1 297 ? 1.693 -19.836 -8.851 1.00 42.12 297 LEU A O 1
ATOM 2320 N N . PRO A 1 298 ? 2.032 -19.607 -6.635 1.00 39.59 298 PRO A N 1
ATOM 2321 C CA . PRO A 1 298 ? 0.620 -19.742 -6.324 1.00 39.59 298 PRO A CA 1
ATOM 2322 C C . PRO A 1 298 ? -0.126 -18.515 -6.875 1.00 39.59 298 PRO A C 1
ATOM 2324 O O . PRO A 1 298 ? 0.428 -17.407 -6.880 1.00 39.59 298 PRO A O 1
ATOM 2327 N N . PRO A 1 299 ? -1.363 -18.687 -7.369 1.00 37.81 299 PRO A N 1
ATOM 2328 C CA . PRO A 1 299 ? -2.149 -17.567 -7.865 1.00 37.81 299 PRO A CA 1
ATOM 2329 C C . PRO A 1 299 ? -2.324 -16.508 -6.762 1.00 37.81 299 PRO A C 1
ATOM 2331 O O . PRO A 1 299 ? -2.403 -16.877 -5.584 1.00 37.81 299 PRO A O 1
ATOM 2334 N N . PRO A 1 300 ? -2.387 -15.205 -7.113 1.00 33.12 300 PRO A N 1
ATOM 2335 C CA . PRO A 1 300 ? -2.810 -14.180 -6.164 1.00 33.12 300 PRO A CA 1
ATOM 2336 C C . PRO A 1 300 ? -4.105 -14.621 -5.472 1.00 33.12 300 PRO A C 1
ATOM 2338 O O . PRO A 1 300 ? -4.965 -15.208 -6.139 1.00 33.12 300 PRO A O 1
ATOM 2341 N N . PRO A 1 301 ? -4.279 -14.345 -4.168 1.00 32.53 301 PRO A N 1
ATOM 2342 C CA . PRO A 1 301 ? -5.598 -14.474 -3.569 1.00 32.53 301 PRO A CA 1
ATOM 2343 C C . PRO A 1 301 ? -6.585 -13.581 -4.350 1.00 32.53 301 PRO A C 1
ATOM 2345 O O . PRO A 1 301 ? -6.190 -12.481 -4.752 1.00 32.53 301 PRO A O 1
ATOM 2348 N N . PRO A 1 302 ? -7.818 -14.051 -4.613 1.00 34.91 302 PRO A N 1
ATOM 2349 C CA . PRO A 1 302 ? -8.852 -13.234 -5.242 1.00 34.91 302 PRO A CA 1
ATOM 2350 C C . PRO A 1 302 ? -9.235 -12.029 -4.378 1.00 34.91 302 PRO A C 1
ATOM 2352 O O . PRO A 1 302 ? -9.204 -12.159 -3.129 1.00 34.91 302 PRO A O 1
#

Sequence (302 aa):
MVKTTAKRVAIVCLAVLTCAAVGIQPRRGRERSRERDEAPARAPAPAAAPAAPRQRVGIAPRVETPRVPAPANELAPAAPGSSAAAPPVGIHRREGSENAPHRHYWHHLGGRRYSHYYDGRVHWYGYPRGADFWWTRPYGGYWWLYDGRYARWSYWSNGYWWWPGPGGVQYVFVNDGYYPYETARGLGRYATPVAGEDARGPWTSPDGRRLVEITGPEAQAVLFDKTATPPGYLRFLGAGAQRVRFSTGGAESLPTILVEFAGGGFALFDMDGRRLDANASAPAPSQAPRPPPMGELPPPPP

Secondary structure (DSSP, 8-state):
-----PPPPPP------------PPPPPP-------PPPPPPPPPPPPPPPP-----------PPP-PPP--TT---SPPPTT-PPPPSSTHHHHTT---TTEEEEEEETTEEEEEEE-SS-EEEEEEETTEEEEEEEETTEEEEEETTTTEEEEEETTEEEEE-GGG-EEEEETTEEEEE--SSS------PPPPGGG-SEEE-TTSSEEEEEETTTTEEEEEETTSSSPEEEEEEESSEEEEEE----SSS--EEEEEETTS-EEEEETT--BSSTT----------SS--TT-PPPPP-

Mean predicted aligned error: 17.08 Å

=== Feature glossary ===
Key to the feature types in this record:

pLDDT. pLDDT is the predicted lDDT-Cα score: AlphaFold's confidence that the local environment of each residue (all inter-atomic distances within 15 Å) is correctly placed. It is a per-residue number between 0 and 100, with higher meaning more reliable.

Radius of gyration, Cα contacts, bounding box. The geometric summary reports three shape descriptors. Rg (radius of gyration) measures how spread out the Cα atoms are about their centre of mass; compact globular proteins have small Rg, elongated or unfolded ones large. Cα contacts (<8 Å, |i−j|>4) count long-range residue pairs in spatial proximity — high for tightly packed folds, near zero for rods or random coil. The bounding-box extents give the protein's footprint along x, y, z in Å.

Backbone torsions (φ/ψ). Backbone dihedral angles. Every residue except chain termini has a φ (preceding-C → N → Cα → C) and a ψ (N → Cα → C → next-N). They are reported in degrees following the IUPAC sign convention. Secondary structure is essentially a statement about which (φ, ψ) basin each residue occupies.

Contact-map, Ramachandran, and PAE plots. Plot images: a contact map (which residues are close in 3D, as an N×N binary image), a Ramachandran scatter (backbone torsion angles, revealing secondary-structure composition at a glance), and — for AlphaFold structures — a PAE heatmap (pairwise prediction confidence).

Predicted aligned error. Predicted Aligned Error (PAE) is an AlphaFold confidence matrix: entry (i, j) is the expected error in the position of residue j, in ångströms, when the prediction is superimposed on the true structure at residue i. Low PAE within a block of residues means that block is internally rigid and well-predicted; high PAE between two blocks means their relative placement is uncertain even if each block individually is confident.

Secondary structure (3-state, P-SEA). Three-state secondary structure (P-SEA) collapses the eight DSSP classes into helix (a), strand (b), and coil (c). P-SEA assigns these from Cα geometry alone — distances and angles — without requiring backbone oxygens, so it works on any Cα trace.

Solvent-accessible surface area. Solvent-accessible surface area (SASA) is the area in Å² traced out by the centre of a 1.4 Å probe sphere (a water molecule) rolled over the protein's van der Waals surface (Shrake–Rupley / Lee–Richards construction). Buried residues have near-zero SASA; fully exposed residues can exceed 200 Å². The total SASA scales roughly with the number of surface residues.

Foldseek 3Di. The Foldseek 3Di string encodes local tertiary geometry as a 20-letter alphabet — one character per residue — derived from the relative positions of nearby Cα atoms. Unlike the amino-acid sequence, 3Di is a direct function of the 3D structure, so two proteins with the same fold have similar 3Di strings even at low sequence identity.

B-factor. For experimental (PDB) structures, the B-factor (temperature factor) quantifies the positional spread of each atom in the crystal — a combination of thermal vibration and static disorder — in units of Å². High B-factors mark flexible loops or poorly resolved regions; low B-factors mark the rigid, well-ordered core.

mmCIF coordinates. The mmCIF block holds the 3D Cartesian coordinates of each backbone atom (N, Cα, C, O) in ångströms. mmCIF is the PDB's canonical archive format — a tagged-loop text representation of the atomic model.

InterPro / GO / CATH / organism. Functional annotations link the protein to curated databases. InterPro entries identify conserved domains and families by matching the sequence against member-database signatures (Pfam, PROSITE, CDD, …). Gene Ontology (GO) terms describe molecular function, biological process, and cellular component in a controlled vocabulary. CATH places the structure in a hierarchical fold classification (Class/Architecture/Topology/Homologous-superfamily). The organism is the source species.

Rendered structure images. Structure images are PyMOL renders from six orthogonal camera directions. Cartoon representation draws helices as coils and strands as arrows; sticks shows the backbone as bonds; surface shows the solvent-excluded envelope. Rainbow coloring maps sequence position to hue (blue→red, N→C); chain coloring assigns a distinct color per polypeptide.

Sequence. This is the polypeptide sequence — one letter per residue, N-terminus first. Length ranges from a few dozen residues for small domains to over a thousand for large multi-domain proteins.

Secondary structure (8-state, DSSP). The SS8 string is DSSP's per-residue secondary-structure call. α-helix (H) means an i→i+4 H-bond ladder; β-strand (E) means the residue participates in a β-sheet; 3₁₀ (G) and π (I) are tighter and wider helices; T/S are turns/bends; '-' is loop.

Nearest PDB structures. Structural nearest neighbors (via Foldseek easy-search vs the PDB). Reported per hit: target PDB id, E-value, and alignment TM-score. A TM-score above ~0.5 is the conventional threshold for 'same fold'.